Protein AF-A0A947CS71-F1 (afdb_monomer_lite)

Foldseek 3Di:
DDDDDDDDDDDPPPDPDDDDPDDDDDDDDDDDDDDDDPPPPDPDPDDQDQKDWDADPPPRQTQKIKGFDADPVRHTQKIFIDRRRPPDTQKMWGWDADPVRHTAKIWMDGRPPPDTQKIKGFDFDVVLVTHGQKIFMAGGPPVPLPFPGQKMWGFDADPVGDTFKIWIFGDPPVVPCPPPPDTQTQKMWGFDADPVRHTQKIFIDRRVPVAGQKIWGFDADPVGHTAKIFIAHNPDDPDDDPPPDQGQKMKGWDADPVRHTAKIFIDRRSPVDTPDMDGDDPDDD

Radius of gyration: 28.0 Å; chains: 1; bounding box: 63×76×74 Å

Sequence (285 aa):
MRATWWGLAIAALVACGGSSDGEGNVDGGTIIDGGVVDEDAAPEPSALLCLLERRSITDSSLLQRNVYEYNERGQIVALDVDSDGDGSFNYRDYRSYNGSGQLTLEERDSGFDGTINRIIWYVRDPSQGGRVLYYLVEGNVADGDGAAWDHQWNYEYNVDGQLIARERDNTPDPNLDDGEGAPDIVERRVRIYDTAGRLVQLDYDRAFDTSVNYREIRSYDDDGRLIQQDIENEAGTTAVNVGDLDPTEIRTWDYDDQGRHVQRLFDRDADGIFDEREERIYDCE

pLDDT: mean 78.54, std 22.09, range [25.91, 98.12]

Secondary structure (DSSP, 8-state):
--------------------------------------TT----------EEEEE-TTT--EEEEEEEEE-TTS-EEEEEEESS-SSS-SEEEEEEE-TTS-EEEEEEEESSSS---EEEEEEEEGGGTSEEEEEEEEE-TTS----S-SEEEEEEE-TT--EEEEEEEE---TTT--SS---EEEEEEEEEE-TTS-EEEEEEESS-SS--SEEEEEEE-TTS-EEEEEEEE--S-S---TTS---SEEEEEEE-TT--EEEEEEESS-SSS--EEEE------

Structure (mmCIF, N/CA/C/O backbone):
data_AF-A0A947CS71-F1
#
_entry.id   AF-A0A947CS71-F1
#
loop_
_atom_site.group_PDB
_atom_site.id
_atom_site.type_symbol
_atom_site.label_atom_id
_atom_site.label_alt_id
_atom_site.label_comp_id
_atom_site.label_asym_id
_atom_site.label_entity_id
_atom_site.label_seq_id
_atom_site.pdbx_PDB_ins_code
_atom_site.Cartn_x
_atom_site.Cartn_y
_atom_site.Cartn_z
_atom_site.occupancy
_atom_site.B_iso_or_equiv
_atom_site.auth_seq_id
_atom_site.auth_comp_id
_atom_site.auth_asym_id
_atom_site.auth_atom_id
_atom_site.pdbx_PDB_model_num
ATOM 1 N N . MET A 1 1 ? -33.252 30.138 14.703 1.00 37.34 1 MET A N 1
ATOM 2 C CA . MET A 1 1 ? -33.759 28.981 15.471 1.00 37.34 1 MET A CA 1
ATOM 3 C C . MET A 1 1 ? -32.539 28.176 15.883 1.00 37.34 1 MET A C 1
ATOM 5 O O . MET A 1 1 ? -31.777 27.811 15.004 1.00 37.34 1 MET A O 1
ATOM 9 N N . ARG A 1 2 ? -32.258 28.050 17.185 1.00 28.72 2 ARG A N 1
ATOM 10 C CA . ARG A 1 2 ? -31.061 27.361 17.698 1.00 28.72 2 ARG A CA 1
ATOM 11 C C . ARG A 1 2 ? -31.448 25.922 18.034 1.00 28.72 2 ARG A C 1
ATOM 13 O O . ARG A 1 2 ? -32.318 25.734 18.878 1.00 28.72 2 ARG A O 1
ATOM 20 N N . ALA A 1 3 ? -30.844 24.949 17.359 1.00 27.53 3 ALA A N 1
ATOM 21 C CA . ALA A 1 3 ? -30.985 23.536 17.686 1.00 27.53 3 ALA A CA 1
ATOM 22 C C . ALA A 1 3 ? -29.863 23.148 18.657 1.00 27.53 3 ALA A C 1
ATOM 24 O O . ALA A 1 3 ? -28.691 23.136 18.296 1.00 27.53 3 ALA A O 1
ATOM 25 N N . THR A 1 4 ? -30.228 22.902 19.911 1.00 31.30 4 THR A N 1
ATOM 26 C CA . THR A 1 4 ? -29.383 22.249 20.915 1.00 31.30 4 THR A CA 1
ATOM 27 C C . THR A 1 4 ? -29.313 20.758 20.614 1.00 31.30 4 THR A C 1
ATOM 29 O O . THR A 1 4 ? -30.335 20.075 20.685 1.00 31.30 4 THR A O 1
ATOM 32 N N . TRP A 1 5 ? -28.116 20.270 20.300 1.00 30.30 5 TRP A N 1
ATOM 33 C CA . TRP A 1 5 ? -27.802 18.848 20.225 1.00 30.30 5 TRP A CA 1
ATOM 34 C C . TRP A 1 5 ? -27.418 18.346 21.619 1.00 30.30 5 TRP A C 1
ATOM 36 O O . TRP A 1 5 ? -26.536 18.906 22.267 1.00 30.30 5 TRP A O 1
ATOM 46 N N . TRP A 1 6 ? -28.114 17.315 22.093 1.00 29.58 6 TRP A N 1
ATOM 47 C CA . TRP A 1 6 ? -27.734 16.562 23.283 1.00 29.58 6 TRP A CA 1
ATOM 48 C C . TRP A 1 6 ? -26.841 15.407 22.834 1.00 29.58 6 TRP A C 1
ATOM 50 O O . TRP A 1 6 ? -27.308 14.516 22.127 1.00 29.58 6 TRP A O 1
ATOM 60 N N . GLY A 1 7 ? -25.565 15.437 23.221 1.00 28.12 7 GLY A N 1
ATOM 61 C CA . GLY A 1 7 ? -24.663 14.299 23.074 1.00 28.12 7 GLY A CA 1
ATOM 62 C C . GLY A 1 7 ? -25.084 13.187 24.031 1.00 28.12 7 GLY A C 1
ATOM 63 O O . GLY A 1 7 ? -25.060 13.362 25.249 1.00 28.12 7 GLY A O 1
ATOM 64 N N . LEU A 1 8 ? -25.519 12.061 23.470 1.00 27.92 8 LEU A N 1
ATOM 65 C CA . LEU A 1 8 ? -25.793 10.831 24.197 1.00 27.92 8 LEU A CA 1
ATOM 66 C C . LEU A 1 8 ? -24.455 10.103 24.387 1.00 27.92 8 LEU A C 1
ATOM 68 O O . LEU A 1 8 ? -23.920 9.538 23.439 1.00 27.92 8 LEU A O 1
ATOM 72 N N . ALA A 1 9 ? -23.899 10.133 25.597 1.00 25.91 9 ALA A N 1
ATOM 73 C CA . ALA A 1 9 ? -22.755 9.296 25.941 1.00 25.91 9 ALA A CA 1
ATOM 74 C C . ALA A 1 9 ? -23.226 7.836 26.042 1.00 25.91 9 ALA A C 1
ATOM 76 O O . ALA A 1 9 ? -23.939 7.471 26.979 1.00 25.91 9 ALA A O 1
ATOM 77 N N . ILE A 1 10 ? -22.859 7.006 25.065 1.00 28.56 10 ILE A N 1
ATOM 78 C CA . ILE A 1 10 ? -23.036 5.554 25.137 1.00 28.56 10 ILE A CA 1
ATOM 79 C C . ILE A 1 10 ? -21.800 4.991 25.838 1.00 28.56 10 ILE A C 1
ATOM 81 O O . ILE A 1 10 ? -20.746 4.829 25.235 1.00 28.56 10 ILE A O 1
ATOM 85 N N . ALA A 1 11 ? -21.929 4.701 27.131 1.00 27.56 11 ALA A N 1
ATOM 86 C CA . ALA A 1 11 ? -20.972 3.860 27.835 1.00 27.56 11 ALA A CA 1
ATOM 87 C C . ALA A 1 11 ? -21.265 2.395 27.477 1.00 27.56 11 ALA A C 1
ATOM 89 O O . ALA A 1 11 ? -22.168 1.781 28.048 1.00 27.56 11 ALA A O 1
ATOM 90 N N . ALA A 1 12 ? -20.528 1.838 26.518 1.00 29.53 12 ALA A N 1
ATOM 91 C CA . ALA A 1 12 ? -20.518 0.403 26.264 1.00 29.53 12 ALA A CA 1
ATOM 92 C C . ALA A 1 12 ? -19.433 -0.243 27.135 1.00 29.53 12 ALA A C 1
ATOM 94 O O . ALA A 1 12 ? -18.280 -0.368 26.741 1.00 29.53 12 ALA A O 1
ATOM 95 N N . LEU A 1 13 ? -19.804 -0.643 28.353 1.00 29.78 13 LEU A N 1
ATOM 96 C CA . LEU A 1 13 ? -19.001 -1.573 29.140 1.00 29.78 13 LEU A CA 1
ATOM 97 C C . LEU A 1 13 ? -19.334 -2.989 28.645 1.00 29.78 13 LEU A C 1
ATOM 99 O O . LEU A 1 13 ? -20.227 -3.644 29.183 1.00 29.78 13 LEU A O 1
ATOM 103 N N . VAL A 1 14 ? -18.672 -3.453 27.583 1.00 35.88 14 VAL A N 1
ATOM 104 C CA . VAL A 1 14 ? -18.759 -4.866 27.193 1.00 35.88 14 VAL A CA 1
ATOM 105 C C . VAL A 1 14 ? -17.856 -5.647 28.137 1.00 35.88 14 VAL A C 1
ATOM 107 O O . VAL A 1 14 ? -16.647 -5.761 27.951 1.00 35.88 14 VAL A O 1
ATOM 110 N N . ALA A 1 15 ? -18.461 -6.156 29.207 1.00 32.97 15 ALA A N 1
ATOM 111 C CA . ALA A 1 15 ? -17.871 -7.223 29.987 1.00 32.97 15 ALA A CA 1
ATOM 112 C C . ALA A 1 15 ? -17.629 -8.419 29.055 1.00 32.97 15 ALA A C 1
ATOM 114 O O . ALA A 1 15 ? -18.546 -8.872 28.370 1.00 32.97 15 ALA A O 1
ATOM 115 N N . CYS A 1 16 ? -16.399 -8.930 29.042 1.00 39.97 16 CYS A N 1
ATOM 116 C CA . CYS A 1 16 ? -16.090 -10.238 28.484 1.00 39.97 16 CYS A CA 1
ATOM 117 C C . CYS A 1 16 ? -16.902 -11.273 29.280 1.00 39.97 16 CYS A C 1
ATOM 119 O O . CYS A 1 16 ? -16.547 -11.629 30.405 1.00 39.97 16 CYS A O 1
ATOM 121 N N . GLY A 1 17 ? -18.066 -11.648 28.748 1.00 32.22 17 GLY A N 1
ATOM 122 C CA . GLY A 1 17 ? -18.993 -12.587 29.360 1.00 32.22 17 GLY A CA 1
ATOM 123 C C . GLY A 1 17 ? -18.444 -14.004 29.284 1.00 32.22 17 GLY A C 1
ATOM 124 O O . GLY A 1 17 ? -18.844 -14.775 28.420 1.00 32.22 17 GLY A O 1
ATOM 125 N N . GLY A 1 18 ? -17.539 -14.350 30.196 1.00 38.62 18 GLY A N 1
ATOM 126 C CA . GLY A 1 18 ? -17.365 -15.738 30.598 1.00 38.62 18 GLY A CA 1
ATOM 127 C C . GLY A 1 18 ? -18.602 -16.158 31.389 1.00 38.62 18 GLY A C 1
ATOM 128 O O . GLY A 1 18 ? -18.861 -15.594 32.45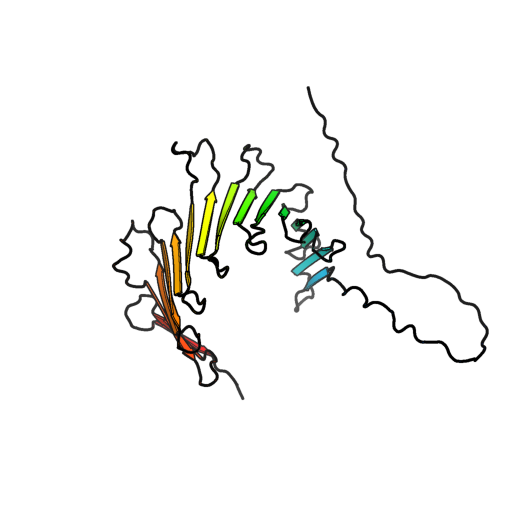3 1.00 38.62 18 GLY A O 1
ATOM 129 N N . SER A 1 19 ? -19.377 -17.107 30.859 1.00 37.62 19 SER A N 1
ATOM 130 C CA . SER A 1 19 ? -20.435 -17.785 31.612 1.00 37.62 19 SER A CA 1
ATOM 131 C C . SER A 1 19 ? -19.806 -18.431 32.844 1.00 37.62 19 SER A C 1
ATOM 133 O O . SER A 1 19 ? -18.968 -19.323 32.722 1.00 37.62 19 SER A O 1
ATOM 135 N N . SER A 1 20 ? -20.143 -17.923 34.029 1.00 44.50 20 SER A N 1
ATOM 136 C CA . SER A 1 20 ? -19.811 -18.542 35.306 1.00 44.50 20 SER A CA 1
ATOM 137 C C . SER A 1 20 ? -21.074 -19.154 35.896 1.00 44.50 20 SER A C 1
ATOM 139 O O . SER A 1 20 ? -21.887 -18.505 36.553 1.00 44.50 20 SER A O 1
ATOM 141 N N . ASP A 1 21 ? -21.232 -20.442 35.644 1.00 46.50 21 ASP A N 1
ATOM 142 C CA . ASP A 1 21 ? -22.288 -21.267 36.197 1.00 46.50 21 ASP A CA 1
ATOM 143 C C . ASP A 1 21 ? -21.908 -21.580 37.649 1.00 46.50 21 ASP A C 1
ATOM 145 O O . ASP A 1 21 ? -21.119 -22.478 37.953 1.00 46.50 21 ASP A O 1
ATOM 149 N N . GLY A 1 22 ? -22.405 -20.747 38.557 1.00 45.34 22 GLY A N 1
ATOM 150 C CA . GLY A 1 22 ? -22.241 -20.922 39.988 1.00 45.34 22 GLY A CA 1
ATOM 151 C C . GLY A 1 22 ? -23.167 -21.991 40.575 1.00 45.34 22 GLY A C 1
ATOM 152 O O . GLY A 1 22 ? -24.354 -22.043 40.273 1.00 45.34 22 GLY A O 1
ATOM 153 N N . GLU A 1 23 ? -22.582 -22.701 41.543 1.00 45.88 23 GLU A N 1
ATOM 154 C CA . GLU A 1 23 ? -23.185 -23.331 42.727 1.00 45.88 23 GLU A CA 1
ATOM 155 C C . GLU A 1 23 ? -23.673 -24.787 42.649 1.00 45.88 23 GLU A C 1
ATOM 157 O O . GLU A 1 23 ? -24.547 -25.154 41.873 1.00 45.88 23 GLU A O 1
ATOM 162 N N . GLY A 1 24 ? -23.183 -25.599 43.600 1.00 37.19 24 GLY A N 1
ATOM 163 C CA . GLY A 1 24 ? -23.910 -26.795 44.031 1.00 37.19 24 GLY A CA 1
ATOM 164 C C . GLY A 1 24 ? -23.085 -27.934 44.623 1.00 37.19 24 GLY A C 1
ATOM 165 O O . GLY A 1 24 ? -23.116 -29.040 44.102 1.00 37.19 24 GLY A O 1
ATOM 166 N N . ASN A 1 25 ? -22.385 -27.705 45.735 1.00 48.69 25 ASN A N 1
ATOM 167 C CA . ASN A 1 25 ? -21.878 -28.783 46.588 1.00 48.69 25 ASN A CA 1
ATOM 168 C C . ASN A 1 25 ? -23.050 -29.521 47.270 1.00 48.69 25 ASN A C 1
ATOM 170 O O . ASN A 1 25 ? -23.691 -28.929 48.138 1.00 48.69 25 ASN A O 1
ATOM 174 N N . VAL A 1 26 ? -23.291 -30.798 46.937 1.00 44.75 26 VAL A N 1
ATOM 175 C CA . VAL A 1 26 ? -23.976 -31.761 47.821 1.00 44.75 26 VAL A CA 1
ATOM 176 C C . VAL A 1 26 ? -23.372 -33.162 47.640 1.00 44.75 26 VAL A C 1
ATOM 178 O O . VAL A 1 26 ? -23.297 -33.688 46.533 1.00 44.75 26 VAL A O 1
ATOM 181 N N . ASP A 1 27 ? -22.947 -33.734 48.764 1.00 47.84 27 ASP A N 1
ATOM 182 C CA . ASP A 1 27 ? -22.466 -35.101 48.989 1.00 47.84 27 ASP A CA 1
ATOM 183 C C . ASP A 1 27 ? -23.365 -36.215 48.414 1.00 47.84 27 ASP A C 1
ATOM 185 O O . ASP A 1 27 ? -24.593 -36.125 48.459 1.00 47.84 27 ASP A O 1
ATOM 189 N N . GLY A 1 28 ? -22.740 -37.348 48.066 1.00 37.72 28 GLY A N 1
ATOM 190 C CA . GLY A 1 28 ? -23.388 -38.668 48.096 1.00 37.72 28 GLY A CA 1
ATOM 191 C C . GLY A 1 28 ? -23.283 -39.469 46.799 1.00 37.72 28 GLY A C 1
ATOM 192 O O . GLY A 1 28 ? -24.017 -39.237 45.845 1.00 37.72 28 GLY A O 1
ATOM 193 N N . GLY A 1 29 ? -22.385 -40.457 46.773 1.00 41.97 29 GLY A N 1
ATOM 194 C CA . GLY A 1 29 ? -22.141 -41.293 45.600 1.00 41.97 29 GLY A CA 1
ATOM 195 C C . GLY A 1 29 ? -23.322 -42.159 45.154 1.00 41.97 29 GLY A C 1
ATOM 196 O O . GLY A 1 29 ? -24.135 -42.594 45.963 1.00 41.97 29 GLY A O 1
ATOM 197 N N . THR A 1 30 ? -23.347 -42.482 43.860 1.00 38.25 30 THR A N 1
ATOM 198 C CA . THR A 1 30 ? -23.886 -43.725 43.282 1.00 38.25 30 THR A CA 1
ATOM 199 C C . THR A 1 30 ? -23.305 -43.888 41.871 1.00 38.25 30 THR A C 1
ATOM 201 O O . THR A 1 30 ? -23.334 -42.964 41.067 1.00 38.25 30 THR A O 1
ATOM 204 N N . ILE A 1 31 ? -22.745 -45.068 41.600 1.00 46.72 31 ILE A N 1
ATOM 205 C CA . ILE A 1 31 ? -22.272 -45.550 40.294 1.00 46.72 31 ILE A CA 1
ATOM 206 C C . ILE A 1 31 ? -23.467 -46.152 39.553 1.00 46.72 31 ILE A C 1
ATOM 208 O O . ILE A 1 31 ? -23.945 -47.142 40.091 1.00 46.72 31 ILE A O 1
ATOM 212 N N . ILE A 1 32 ? -23.876 -45.634 38.378 1.00 39.66 32 ILE A N 1
ATOM 213 C CA . ILE A 1 32 ? -24.567 -46.310 37.235 1.00 39.66 32 ILE A CA 1
ATOM 214 C C . ILE A 1 32 ? -24.443 -45.353 36.008 1.00 39.66 32 ILE A C 1
ATOM 216 O O . ILE A 1 32 ? -24.901 -44.222 36.096 1.00 39.66 32 ILE A O 1
ATOM 220 N N . ASP A 1 33 ? -23.575 -45.613 35.019 1.00 39.75 33 ASP A N 1
ATOM 221 C CA . ASP A 1 33 ? -23.833 -46.254 33.700 1.00 39.75 33 ASP A CA 1
ATOM 222 C C . ASP A 1 33 ? -24.360 -45.314 32.579 1.00 39.75 33 ASP A C 1
ATOM 224 O O . ASP A 1 33 ? -25.385 -44.655 32.727 1.00 39.75 33 ASP A O 1
ATOM 228 N N . GLY A 1 34 ? -23.666 -45.316 31.431 1.00 44.97 34 GLY A N 1
ATOM 229 C CA . GLY A 1 34 ? -24.293 -45.222 30.101 1.00 44.97 34 GLY A CA 1
ATOM 230 C C . GLY A 1 34 ? -24.713 -43.871 29.495 1.00 44.97 34 GLY A C 1
ATOM 231 O O . GLY A 1 34 ? -25.571 -43.879 28.615 1.00 44.97 34 GLY A O 1
ATOM 232 N N . GLY A 1 35 ? -24.155 -42.728 29.904 1.00 33.72 35 GLY A N 1
ATOM 233 C CA . GLY A 1 35 ? -24.526 -41.412 29.354 1.00 33.72 35 GLY A CA 1
ATOM 234 C C . GLY A 1 35 ? -23.883 -41.090 27.999 1.00 33.72 35 GLY A C 1
ATOM 235 O O . GLY A 1 35 ? -22.671 -40.917 27.915 1.00 33.72 35 GLY A O 1
ATOM 236 N N . VAL A 1 36 ? -24.719 -41.008 26.964 1.00 42.44 36 VAL A N 1
ATOM 237 C CA . VAL A 1 36 ? -24.443 -40.539 25.596 1.00 42.44 36 VAL A CA 1
ATOM 238 C C . VAL A 1 36 ? -23.595 -39.261 25.612 1.00 42.44 36 VAL A C 1
ATOM 240 O O . VAL A 1 36 ? -23.994 -38.262 26.202 1.00 42.44 36 VAL A O 1
ATOM 243 N N . VAL A 1 37 ? -22.425 -39.301 24.973 1.00 40.81 37 VAL A N 1
ATOM 244 C CA . VAL A 1 37 ? -21.667 -38.095 24.619 1.00 40.81 37 VAL A CA 1
ATOM 245 C C . VAL A 1 37 ? -22.483 -37.326 23.584 1.00 40.81 37 VAL A C 1
ATOM 247 O O . VAL A 1 37 ? -22.720 -37.837 22.491 1.00 40.81 37 VAL A O 1
ATOM 250 N N . ASP A 1 38 ? -22.941 -36.127 23.945 1.00 41.88 38 ASP A N 1
ATOM 251 C CA . ASP A 1 38 ? -23.410 -35.126 22.986 1.00 41.88 38 ASP A CA 1
ATOM 252 C C . ASP A 1 38 ? -22.226 -34.770 22.071 1.00 41.88 38 ASP A C 1
ATOM 254 O O . ASP A 1 38 ? -21.371 -33.954 22.413 1.00 41.88 38 ASP A O 1
ATOM 258 N N . GLU A 1 39 ? -22.144 -35.429 20.913 1.00 45.38 39 GLU A N 1
ATOM 259 C CA . GLU A 1 39 ? -21.187 -35.122 19.837 1.00 45.38 39 GLU A CA 1
ATOM 260 C C . GLU A 1 39 ? -21.590 -33.866 19.029 1.00 45.38 39 GLU A C 1
ATOM 262 O O . GLU A 1 39 ? -20.900 -33.499 18.082 1.00 45.38 39 GLU A O 1
ATOM 267 N N . ASP A 1 40 ? -22.658 -33.168 19.433 1.00 41.94 40 ASP A N 1
ATOM 268 C CA . ASP A 1 40 ? -23.214 -31.984 18.761 1.00 41.94 40 ASP A CA 1
ATOM 269 C C . ASP A 1 40 ? -22.862 -30.650 19.454 1.00 41.94 40 ASP A C 1
ATOM 271 O O . ASP A 1 40 ? -23.514 -29.627 19.220 1.00 41.94 40 ASP A O 1
ATOM 275 N N . ALA A 1 41 ? -21.815 -30.612 20.289 1.00 45.88 41 ALA A N 1
ATOM 276 C CA . ALA A 1 41 ? -21.248 -29.337 20.725 1.00 45.88 41 ALA A CA 1
ATOM 277 C C . ALA A 1 41 ? -20.710 -28.600 19.489 1.00 45.88 41 ALA A C 1
ATOM 279 O O . ALA A 1 41 ? -19.658 -28.942 18.941 1.00 45.88 41 ALA A O 1
ATOM 280 N N . ALA A 1 42 ? -21.486 -27.619 19.017 1.00 43.88 42 ALA A N 1
ATOM 281 C CA . ALA A 1 42 ? -21.105 -26.731 17.932 1.00 43.88 42 ALA A CA 1
ATOM 282 C C . ALA A 1 42 ? -19.678 -26.217 18.183 1.00 43.88 42 ALA A C 1
ATOM 284 O O . ALA A 1 42 ? -19.347 -25.923 19.333 1.00 43.88 42 ALA A O 1
ATOM 285 N N . PRO A 1 43 ? -18.827 -26.126 17.145 1.00 48.06 43 PRO A N 1
ATOM 286 C CA . PRO A 1 43 ? -17.465 -25.647 17.314 1.00 48.06 43 PRO A CA 1
ATOM 287 C C . PRO A 1 43 ? -17.505 -24.308 18.048 1.00 48.06 43 PRO A C 1
ATOM 289 O O . PRO A 1 43 ? -18.134 -23.361 17.570 1.00 48.06 43 PRO A O 1
ATOM 292 N N . GLU A 1 44 ? -16.873 -24.274 19.224 1.00 53.19 44 GLU A N 1
ATOM 293 C CA . GLU A 1 44 ? -16.704 -23.069 20.030 1.00 53.19 44 GLU A CA 1
ATOM 294 C C . GLU A 1 44 ? -16.277 -21.921 19.106 1.00 53.19 44 GLU A C 1
ATOM 296 O O . GLU A 1 44 ? -15.361 -22.115 18.290 1.00 53.19 44 GLU A O 1
ATOM 301 N N . PRO A 1 45 ? -16.945 -20.753 19.165 1.00 52.59 45 PRO A N 1
ATOM 302 C CA . PRO A 1 45 ? -16.602 -19.625 18.318 1.00 52.59 45 PRO A CA 1
ATOM 303 C C . PRO A 1 45 ? -15.112 -19.349 18.489 1.00 52.59 45 PRO A C 1
ATOM 305 O O . PRO A 1 45 ? -14.630 -19.122 19.597 1.00 52.59 45 PRO A O 1
ATOM 308 N N . SER A 1 46 ? -14.380 -19.443 17.379 1.00 60.50 46 SER A N 1
ATOM 309 C CA . SER A 1 46 ? -12.941 -19.214 17.297 1.00 60.50 46 SER A CA 1
ATOM 310 C C . SER A 1 46 ? -12.545 -18.034 18.183 1.00 60.50 46 SER A C 1
ATOM 312 O O . SER A 1 46 ? -13.008 -16.920 17.939 1.00 60.50 46 SER A O 1
ATOM 314 N N . ALA A 1 47 ? -11.735 -18.283 19.215 1.00 74.12 47 ALA A N 1
ATOM 315 C CA . ALA A 1 47 ? -11.343 -17.267 20.185 1.00 74.12 47 ALA A CA 1
ATOM 316 C C . ALA A 1 47 ? -10.708 -16.066 19.464 1.00 74.12 47 ALA A C 1
ATOM 318 O O . ALA A 1 47 ? -9.612 -16.169 18.909 1.00 74.12 47 ALA A O 1
ATOM 319 N N . LEU A 1 48 ? -11.420 -14.937 19.430 1.00 84.31 48 LEU A N 1
ATOM 320 C CA . LEU A 1 48 ? -10.928 -13.700 18.831 1.00 84.31 48 LEU A CA 1
ATOM 321 C C . LEU A 1 48 ? -9.903 -13.044 19.768 1.00 84.31 48 LEU A C 1
ATOM 323 O O . LEU A 1 48 ? -10.032 -13.091 20.992 1.00 84.31 48 LEU A O 1
ATOM 327 N N . LEU A 1 49 ? -8.863 -12.440 19.191 1.00 86.31 49 LEU A N 1
ATOM 328 C CA . LEU A 1 49 ? -7.783 -11.792 19.935 1.00 86.31 49 LEU A CA 1
ATOM 329 C C . LEU A 1 49 ? -8.254 -10.447 20.503 1.00 86.31 49 LEU A C 1
ATOM 331 O O . LEU A 1 49 ? -8.222 -9.443 19.807 1.00 86.31 49 LEU A O 1
ATOM 335 N N . CYS A 1 50 ? -8.639 -10.393 21.775 1.00 90.81 50 CYS A N 1
ATOM 336 C CA . CYS A 1 50 ? -9.106 -9.138 22.381 1.00 90.81 50 CYS A CA 1
ATOM 337 C C . CYS A 1 50 ? -7.975 -8.197 22.839 1.00 90.81 50 CYS A C 1
ATOM 339 O O . CYS A 1 50 ? -8.208 -7.004 23.007 1.00 90.81 50 CYS A O 1
ATOM 341 N N . LEU A 1 51 ? -6.758 -8.708 23.056 1.00 93.19 51 LEU A N 1
ATOM 342 C CA . LEU A 1 51 ? -5.628 -7.948 23.601 1.00 93.19 51 LEU A CA 1
ATOM 343 C C . LEU A 1 51 ? -4.310 -8.414 22.979 1.00 93.19 51 LEU A C 1
ATOM 345 O O . LEU A 1 51 ? -4.009 -9.607 22.983 1.00 93.19 51 LEU A O 1
ATOM 349 N N . LEU A 1 52 ? -3.495 -7.467 22.520 1.00 93.06 52 LEU A N 1
ATOM 350 C CA . LEU A 1 52 ? -2.111 -7.699 22.113 1.00 93.06 52 LEU A CA 1
ATOM 351 C C . LEU A 1 52 ? -1.196 -6.739 22.868 1.00 93.06 52 LEU A C 1
ATOM 353 O O . LEU A 1 52 ? -1.326 -5.530 22.727 1.00 93.06 52 LEU A O 1
ATOM 357 N N . GLU A 1 53 ? -0.238 -7.271 23.621 1.00 95.94 53 GLU A N 1
ATOM 358 C CA . GLU A 1 53 ? 0.805 -6.476 24.270 1.00 95.94 53 GLU A CA 1
ATOM 359 C C . GLU A 1 53 ? 2.178 -6.823 23.694 1.00 95.94 53 GLU A C 1
ATOM 361 O O . GLU A 1 53 ? 2.509 -7.995 23.498 1.00 95.94 53 GLU A O 1
ATOM 366 N N . ARG A 1 54 ? 3.007 -5.805 23.468 1.00 94.31 54 ARG A N 1
ATOM 367 C CA . ARG A 1 54 ? 4.434 -5.955 23.175 1.00 94.31 54 ARG A CA 1
ATOM 368 C C . ARG A 1 54 ? 5.216 -5.437 24.365 1.00 94.31 54 ARG A C 1
ATOM 370 O O . ARG A 1 54 ? 4.965 -4.332 24.837 1.00 94.31 54 ARG A O 1
ATOM 377 N N . ARG A 1 55 ? 6.166 -6.234 24.846 1.00 95.69 55 ARG A N 1
ATOM 378 C CA . ARG A 1 55 ? 7.001 -5.899 26.001 1.00 95.69 55 ARG A CA 1
ATOM 379 C C . ARG A 1 55 ? 8.474 -5.996 25.649 1.00 95.69 55 ARG A C 1
ATOM 381 O O . ARG A 1 55 ? 8.870 -6.817 24.822 1.00 95.69 55 ARG A O 1
ATOM 388 N N . SER A 1 56 ? 9.273 -5.155 26.286 1.00 93.56 56 SER A N 1
ATOM 389 C CA . SER A 1 56 ? 10.726 -5.194 26.202 1.00 93.56 56 SER A CA 1
ATOM 390 C C . SER A 1 56 ? 11.263 -6.490 26.809 1.00 93.56 56 SER A C 1
ATOM 392 O O . SER A 1 56 ? 10.860 -6.893 27.898 1.00 93.56 56 SER A O 1
ATOM 394 N N . ILE A 1 57 ? 12.206 -7.146 26.130 1.00 93.06 57 ILE A N 1
ATOM 395 C CA . ILE A 1 57 ? 12.835 -8.368 26.653 1.00 93.06 57 ILE A CA 1
ATOM 396 C C . ILE A 1 57 ? 13.806 -8.078 27.805 1.00 93.06 57 ILE A C 1
ATOM 398 O O . ILE A 1 57 ? 14.062 -8.952 28.629 1.00 93.06 57 ILE A O 1
ATOM 402 N N . THR A 1 58 ? 14.360 -6.864 27.868 1.00 94.56 58 THR A N 1
ATOM 403 C CA . THR A 1 58 ? 15.410 -6.527 28.837 1.00 94.56 58 THR A CA 1
ATOM 404 C C . THR A 1 58 ? 14.849 -6.183 30.206 1.00 94.56 58 THR A C 1
ATOM 406 O O . THR A 1 58 ? 15.464 -6.518 31.214 1.00 94.56 58 THR A O 1
ATOM 409 N N . ASP A 1 59 ? 13.694 -5.522 30.254 1.00 94.88 59 ASP A N 1
ATOM 410 C CA . ASP A 1 59 ? 13.107 -5.008 31.497 1.00 94.88 59 ASP A CA 1
ATOM 411 C C . ASP A 1 59 ? 11.600 -5.281 31.635 1.00 94.88 59 ASP A C 1
ATOM 413 O O . ASP A 1 59 ? 11.001 -4.890 32.633 1.00 94.88 59 ASP A O 1
ATOM 417 N N . SER A 1 60 ? 10.983 -5.988 30.678 1.00 93.12 60 SER A N 1
ATOM 418 C CA . SER A 1 60 ? 9.543 -6.310 30.664 1.00 93.12 60 SER A CA 1
ATOM 419 C C . SER A 1 60 ? 8.599 -5.099 30.636 1.00 93.12 60 SER A C 1
ATOM 421 O O . SER A 1 60 ? 7.382 -5.272 30.798 1.00 93.12 60 SER A O 1
ATOM 423 N N . SER A 1 61 ? 9.127 -3.890 30.398 1.00 93.50 61 SER A N 1
ATOM 424 C CA . SER A 1 61 ? 8.318 -2.686 30.191 1.00 93.50 61 SER A CA 1
ATOM 425 C C . SER A 1 61 ? 7.362 -2.878 29.015 1.00 93.50 61 SER A C 1
ATOM 427 O O . SER A 1 61 ? 7.665 -3.597 28.058 1.00 93.50 61 SER A O 1
ATOM 429 N N . LEU A 1 62 ? 6.168 -2.293 29.118 1.00 93.12 62 LEU A N 1
ATOM 430 C CA . LEU A 1 62 ? 5.227 -2.264 28.006 1.00 93.12 62 LEU A CA 1
ATOM 431 C C . LEU A 1 62 ? 5.800 -1.333 26.930 1.00 93.12 62 LEU A C 1
ATOM 433 O O . LEU A 1 62 ? 6.302 -0.265 27.250 1.00 93.12 62 LEU A O 1
ATOM 437 N N . LEU A 1 63 ? 5.768 -1.778 25.677 1.00 93.94 63 LEU A N 1
ATOM 438 C CA . LEU A 1 63 ? 6.156 -0.983 24.508 1.00 93.94 63 LEU A CA 1
ATOM 439 C C . LEU A 1 63 ? 4.937 -0.601 23.677 1.00 93.94 63 LEU A C 1
ATOM 441 O O . LEU A 1 63 ? 4.955 0.401 22.980 1.00 93.94 63 LEU A O 1
ATOM 445 N N . GLN A 1 64 ? 3.924 -1.467 23.683 1.00 94.88 64 GLN A N 1
ATOM 446 C CA . GLN A 1 64 ? 2.686 -1.255 22.957 1.00 94.88 64 GLN A CA 1
ATOM 447 C C . GLN A 1 64 ? 1.580 -2.130 23.549 1.00 94.88 64 GLN A C 1
ATOM 449 O O . GLN A 1 64 ? 1.830 -3.291 23.889 1.00 94.88 64 GLN A O 1
ATOM 454 N N . ARG A 1 65 ? 0.350 -1.625 23.588 1.00 96.75 65 ARG A N 1
ATOM 455 C CA . ARG A 1 65 ? -0.867 -2.390 23.859 1.00 96.75 65 ARG A CA 1
ATOM 456 C C . ARG A 1 65 ? -1.948 -2.033 22.843 1.00 96.75 65 ARG A C 1
ATOM 458 O O . ARG A 1 65 ? -2.254 -0.866 22.645 1.00 96.75 65 ARG A O 1
ATOM 465 N N . ASN A 1 66 ? -2.582 -3.058 22.284 1.00 96.31 66 ASN A N 1
ATOM 466 C CA . ASN A 1 66 ? -3.755 -2.933 21.427 1.00 96.31 66 ASN A CA 1
ATOM 467 C C . ASN A 1 66 ? -4.929 -3.689 22.057 1.00 96.31 66 ASN A C 1
ATOM 469 O O . ASN A 1 66 ? -4.767 -4.858 22.420 1.00 96.31 66 ASN A O 1
ATOM 473 N N . VAL A 1 67 ? -6.101 -3.062 22.136 1.00 96.50 67 VAL A N 1
ATOM 474 C CA . VAL A 1 67 ? -7.355 -3.702 22.568 1.00 96.50 67 VAL A CA 1
ATOM 475 C C . VAL A 1 67 ? -8.337 -3.707 21.407 1.00 96.50 67 VAL A C 1
ATOM 477 O O . VAL A 1 67 ? -8.519 -2.686 20.750 1.00 96.50 67 VAL A O 1
ATOM 480 N N . TYR A 1 68 ? -8.949 -4.860 21.145 1.00 94.12 68 TYR A N 1
ATOM 481 C CA . TYR A 1 68 ? -9.832 -5.070 20.001 1.00 94.12 68 TYR A CA 1
ATOM 482 C C . TYR A 1 68 ? -11.262 -5.337 20.463 1.00 94.12 68 TYR A C 1
ATOM 484 O O . TYR A 1 68 ? -11.506 -6.213 21.295 1.00 94.12 68 TYR A O 1
ATOM 492 N N . GLU A 1 69 ? -12.211 -4.632 19.857 1.00 95.75 69 GLU A N 1
ATOM 493 C CA . GLU A 1 69 ? -13.641 -4.895 19.993 1.00 95.75 69 GLU A CA 1
ATOM 494 C C . GLU A 1 69 ? -14.186 -5.442 18.675 1.00 95.75 69 GLU A C 1
ATOM 496 O O . GLU A 1 69 ? -13.850 -4.941 17.599 1.00 95.75 69 GLU A O 1
ATOM 501 N N . TYR A 1 70 ? -15.052 -6.454 18.748 1.00 94.19 70 TYR A N 1
ATOM 502 C CA . TYR A 1 70 ? -15.577 -7.158 17.580 1.00 94.19 70 TYR A CA 1
ATOM 503 C C . TYR A 1 70 ? -17.105 -7.115 17.525 1.00 94.19 70 TYR A C 1
ATOM 505 O O . TYR A 1 70 ? -17.774 -7.143 18.556 1.00 94.19 70 TYR A O 1
ATOM 513 N N . ASN A 1 71 ? -17.665 -7.096 16.315 1.00 93.25 71 ASN A N 1
ATOM 514 C CA . ASN A 1 71 ? -19.090 -7.356 16.105 1.00 93.25 71 ASN A CA 1
ATOM 515 C C . ASN A 1 71 ? -19.412 -8.864 16.136 1.00 93.25 71 ASN A C 1
ATOM 517 O O . ASN A 1 71 ? -18.523 -9.712 16.186 1.00 93.25 71 ASN A O 1
ATOM 521 N N . GLU A 1 72 ? -20.698 -9.207 16.020 1.00 92.12 72 GLU A N 1
ATOM 522 C CA . GLU A 1 72 ? -21.205 -10.593 15.995 1.00 92.12 72 GLU A CA 1
ATOM 523 C C . GLU A 1 72 ? -20.635 -11.455 14.852 1.00 92.12 72 GLU A C 1
ATOM 525 O O . GLU A 1 72 ? -20.695 -12.680 14.903 1.00 92.12 72 GLU A O 1
ATOM 530 N N . ARG A 1 73 ? -20.075 -10.827 13.810 1.00 92.00 73 ARG A N 1
ATOM 531 C CA . ARG A 1 73 ? -19.425 -11.501 12.675 1.00 92.00 73 ARG A CA 1
ATOM 532 C C . ARG A 1 73 ? -17.909 -11.636 12.857 1.00 92.00 73 ARG A C 1
ATOM 534 O O . ARG A 1 73 ? -17.224 -12.036 11.919 1.00 92.00 73 ARG A O 1
ATOM 541 N N . GLY A 1 74 ? -17.378 -11.263 14.022 1.00 92.94 74 GLY A N 1
ATOM 542 C CA . GLY A 1 74 ? -15.949 -11.307 14.328 1.00 92.94 74 GLY A CA 1
ATOM 543 C C . GLY A 1 74 ? -15.117 -10.240 13.615 1.00 92.94 74 GLY A C 1
ATOM 544 O O . GLY A 1 74 ? -13.914 -10.415 13.433 1.00 92.94 74 GLY A O 1
ATOM 545 N N . GLN A 1 75 ? -15.729 -9.133 13.192 1.00 94.19 75 GLN A N 1
ATOM 546 C CA . GLN A 1 75 ? -15.035 -8.018 12.541 1.00 94.19 75 GLN A CA 1
ATOM 547 C C . GLN A 1 75 ? -14.719 -6.928 13.563 1.00 94.19 75 GLN A C 1
ATOM 549 O O . GLN A 1 75 ? -15.572 -6.608 14.387 1.00 94.19 75 GLN A O 1
ATOM 554 N N . ILE A 1 76 ? -13.522 -6.340 13.492 1.00 95.81 76 ILE A N 1
ATOM 555 C CA . ILE A 1 76 ? -13.078 -5.295 14.427 1.00 95.81 76 ILE A CA 1
ATOM 556 C C . ILE A 1 76 ? -13.939 -4.045 14.239 1.00 95.81 76 ILE A C 1
ATOM 558 O O . ILE A 1 76 ? -13.904 -3.462 13.156 1.00 95.81 76 ILE A O 1
ATOM 562 N N . VAL A 1 77 ? -14.667 -3.624 15.269 1.00 97.56 77 VAL A N 1
ATOM 563 C CA . VAL A 1 77 ? -15.467 -2.386 15.289 1.00 97.56 77 VAL A CA 1
ATOM 564 C C . VAL A 1 77 ? -14.803 -1.261 16.068 1.00 97.56 77 VAL A C 1
ATOM 566 O O . VAL A 1 77 ? -15.091 -0.101 15.785 1.00 97.56 77 VAL A O 1
ATOM 569 N N . ALA A 1 78 ? -13.887 -1.586 16.983 1.00 97.50 78 ALA A N 1
ATOM 570 C CA . ALA A 1 78 ? -13.013 -0.607 17.612 1.00 97.50 78 ALA A CA 1
ATOM 571 C C . ALA A 1 78 ? -11.617 -1.177 17.900 1.00 97.50 78 ALA A C 1
ATOM 573 O O . ALA A 1 78 ? -11.462 -2.382 18.128 1.00 97.50 78 ALA A O 1
ATOM 574 N N . LEU A 1 79 ? -10.611 -0.306 17.868 1.00 97.62 79 LEU A N 1
ATOM 575 C CA . LEU A 1 79 ? -9.223 -0.607 18.201 1.00 97.62 79 LEU A CA 1
ATOM 576 C C . LEU A 1 79 ? -8.636 0.542 19.026 1.00 97.62 79 LEU A C 1
ATOM 578 O O . LEU A 1 79 ? -8.441 1.633 18.496 1.00 97.62 79 LEU A O 1
ATOM 582 N N . ASP A 1 80 ? -8.304 0.263 20.282 1.00 98.12 80 ASP A N 1
ATOM 583 C CA . ASP A 1 80 ? -7.593 1.193 21.163 1.00 98.12 80 ASP A CA 1
ATOM 584 C C . ASP A 1 80 ? -6.094 0.870 21.136 1.00 98.12 80 ASP A C 1
ATOM 586 O O . ASP A 1 80 ? -5.720 -0.303 21.260 1.00 98.12 80 ASP A O 1
ATOM 590 N N . VAL A 1 81 ? -5.230 1.880 20.980 1.00 97.94 81 VAL A N 1
ATOM 591 C CA . VAL A 1 81 ? -3.774 1.684 20.857 1.00 97.94 81 VAL A CA 1
ATOM 592 C C . VAL A 1 81 ? -2.987 2.599 21.784 1.00 97.94 81 VAL A C 1
ATOM 594 O O . VAL A 1 81 ? -3.061 3.819 21.692 1.00 97.94 81 VAL A O 1
ATOM 597 N N . ASP A 1 82 ? -2.202 1.974 22.654 1.00 97.94 82 ASP A N 1
ATOM 598 C CA . ASP A 1 82 ? -1.140 2.551 23.473 1.00 97.94 82 ASP A CA 1
ATOM 599 C C . ASP A 1 82 ? 0.160 2.168 22.756 1.00 97.94 82 ASP A C 1
ATOM 601 O O . ASP A 1 82 ? 0.545 1.002 22.720 1.00 97.94 82 ASP A O 1
ATOM 605 N N . SER A 1 83 ? 0.747 3.115 22.040 1.00 96.31 83 SER A N 1
ATOM 606 C CA . SER A 1 83 ? 1.875 2.936 21.123 1.00 96.31 83 SER A CA 1
ATOM 607 C C . SER A 1 83 ? 3.235 3.242 21.745 1.00 96.31 83 SER A C 1
ATOM 609 O O . SER A 1 83 ? 4.252 2.903 21.136 1.00 96.31 83 SER A O 1
ATOM 611 N N . ASP A 1 84 ? 3.252 3.860 22.926 1.00 96.62 84 ASP A N 1
ATOM 612 C CA . ASP A 1 84 ? 4.459 4.176 23.694 1.00 96.62 84 ASP A CA 1
ATOM 613 C C . ASP A 1 84 ? 4.583 3.351 24.989 1.00 96.62 84 ASP A C 1
ATOM 615 O O . ASP A 1 84 ? 5.641 3.353 25.622 1.00 96.62 84 ASP A O 1
ATOM 619 N N . GLY A 1 85 ? 3.552 2.578 25.334 1.00 95.88 85 GLY A N 1
ATOM 620 C CA . GLY A 1 85 ? 3.526 1.675 26.474 1.00 95.88 85 GLY A CA 1
ATOM 621 C C . GLY A 1 85 ? 3.385 2.387 27.816 1.00 95.88 85 GLY A C 1
ATOM 622 O O . GLY A 1 85 ? 3.713 1.789 28.849 1.00 95.88 85 GLY A O 1
ATOM 623 N N . ASP A 1 86 ? 2.932 3.643 27.830 1.00 97.12 86 ASP A N 1
ATOM 624 C CA . ASP A 1 86 ? 2.829 4.446 29.050 1.00 97.12 86 ASP A CA 1
ATOM 625 C C . ASP A 1 86 ? 1.603 4.093 29.918 1.00 97.12 86 ASP A C 1
ATOM 627 O O . ASP A 1 86 ? 1.496 4.525 31.072 1.00 97.12 86 ASP A O 1
ATOM 631 N N . GLY A 1 87 ? 0.719 3.231 29.400 1.00 95.06 87 GLY A N 1
ATOM 632 C CA . GLY A 1 87 ? -0.498 2.775 30.059 1.00 95.06 87 GLY A CA 1
ATOM 633 C C . GLY A 1 87 ? -1.751 3.576 29.697 1.00 95.06 87 GLY A C 1
ATOM 634 O O . GLY A 1 87 ? -2.833 3.203 30.163 1.00 95.06 87 GLY A O 1
ATOM 635 N N . SER A 1 88 ? -1.628 4.614 28.870 1.00 96.81 88 SER A N 1
ATOM 636 C CA . SER A 1 88 ? -2.719 5.410 28.305 1.00 96.81 88 SER A CA 1
ATOM 637 C C . SER A 1 88 ? -2.837 5.144 26.805 1.00 96.81 88 SER A C 1
ATOM 639 O O . SER A 1 88 ? -1.849 4.969 26.103 1.00 96.81 88 SER A O 1
ATOM 641 N N . PHE A 1 89 ? -4.059 5.117 26.276 1.00 97.62 89 PHE A N 1
ATOM 642 C CA . PHE A 1 89 ? -4.240 4.980 24.833 1.00 97.62 89 PHE A CA 1
ATOM 643 C C . PHE A 1 89 ? -3.897 6.296 24.127 1.00 97.62 89 PHE A C 1
ATOM 645 O O . PHE A 1 89 ? -4.353 7.360 24.536 1.00 97.62 89 PHE A O 1
ATOM 652 N N . ASN A 1 90 ? -3.109 6.220 23.052 1.00 97.31 90 ASN A N 1
ATOM 653 C CA . ASN A 1 90 ? -2.790 7.368 22.208 1.00 97.31 90 ASN A CA 1
ATOM 654 C C . ASN A 1 90 ? -3.859 7.608 21.140 1.00 97.31 90 ASN A C 1
ATOM 656 O O . ASN A 1 90 ? -3.999 8.735 20.683 1.00 97.31 90 ASN A O 1
ATOM 660 N N . TYR A 1 91 ? -4.566 6.572 20.680 1.00 96.94 91 TYR A N 1
ATOM 661 C CA . TYR A 1 91 ? -5.672 6.742 19.739 1.00 96.94 91 TYR A CA 1
ATOM 662 C C . TYR A 1 91 ? -6.689 5.606 19.807 1.00 96.94 91 TYR A C 1
ATOM 664 O O . TYR A 1 91 ? -6.393 4.510 20.296 1.00 96.94 91 TYR A O 1
ATOM 672 N N . ARG A 1 92 ? -7.876 5.884 19.265 1.00 98.00 92 ARG A N 1
ATOM 673 C CA . ARG A 1 92 ? -8.934 4.904 19.019 1.00 98.00 92 ARG A CA 1
ATOM 674 C C . ARG A 1 92 ? -9.413 4.975 17.581 1.00 98.00 92 ARG A C 1
ATOM 676 O O . ARG A 1 92 ? -9.765 6.052 17.106 1.00 98.00 92 ARG A O 1
ATOM 683 N N . ASP A 1 93 ? -9.471 3.8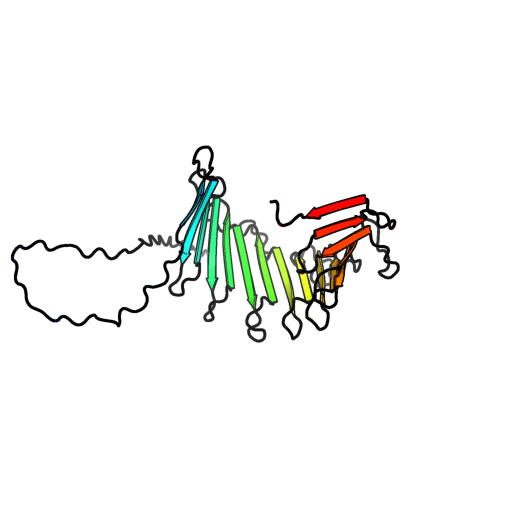21 16.928 1.00 97.81 93 ASP A N 1
ATOM 684 C CA . ASP A 1 93 ? -10.116 3.653 15.628 1.00 97.81 93 ASP A CA 1
ATOM 685 C C . ASP A 1 93 ? -11.500 3.028 15.810 1.00 97.81 93 ASP A C 1
ATOM 687 O O . ASP A 1 93 ? -11.633 2.024 16.508 1.00 97.81 93 ASP A O 1
ATOM 691 N N . TYR A 1 94 ? -12.510 3.562 15.131 1.00 97.62 94 TYR A N 1
ATOM 692 C CA . TYR A 1 94 ? -13.844 2.980 14.991 1.00 97.62 94 TYR A CA 1
ATOM 693 C C . TYR A 1 94 ? -14.062 2.535 13.551 1.00 97.62 94 TYR A C 1
ATOM 695 O O . TYR A 1 94 ? -13.621 3.200 12.616 1.00 97.62 94 TYR A O 1
ATOM 703 N N . ARG A 1 95 ? -14.751 1.408 13.350 1.00 97.88 95 ARG A N 1
ATOM 704 C CA . ARG A 1 95 ? -14.954 0.814 12.022 1.00 97.88 95 ARG A CA 1
ATOM 705 C C . ARG A 1 95 ? -16.393 0.385 11.797 1.00 97.88 95 ARG A C 1
ATOM 707 O O . ARG A 1 95 ? -16.966 -0.344 12.604 1.00 97.88 95 ARG A O 1
ATOM 714 N N . SER A 1 96 ? -16.937 0.757 10.640 1.00 96.94 96 SER A N 1
ATOM 715 C CA . SER A 1 96 ? -18.261 0.309 10.189 1.00 96.94 96 SER A CA 1
ATOM 716 C C . SER A 1 96 ? -18.181 -0.487 8.893 1.00 96.94 96 SER A C 1
ATOM 718 O O . SER A 1 96 ? -17.362 -0.203 8.017 1.00 96.94 96 SER A O 1
ATOM 720 N N . TYR A 1 97 ? -19.071 -1.469 8.755 1.00 95.44 97 TYR A N 1
ATOM 721 C CA . TYR A 1 97 ? -19.107 -2.394 7.626 1.00 95.44 97 TYR A CA 1
ATOM 722 C C . TYR A 1 97 ? -20.494 -2.421 6.984 1.00 95.44 97 TYR A C 1
ATOM 724 O O . TYR A 1 97 ? -21.509 -2.257 7.661 1.00 95.44 97 TYR A O 1
ATOM 732 N N . ASN A 1 98 ? -20.553 -2.690 5.681 1.00 93.62 98 ASN A N 1
ATOM 733 C CA . ASN A 1 98 ? -21.816 -2.935 4.987 1.00 93.62 98 ASN A CA 1
ATOM 734 C C . ASN A 1 98 ? -22.374 -4.347 5.266 1.00 93.62 98 ASN A C 1
ATOM 736 O O . ASN A 1 98 ? -21.739 -5.192 5.901 1.00 93.62 98 ASN A O 1
ATOM 740 N N . GLY A 1 99 ? -23.567 -4.637 4.732 1.00 90.94 99 GLY A N 1
ATOM 741 C CA . GLY A 1 99 ? -24.237 -5.934 4.896 1.00 90.94 99 GLY A CA 1
ATOM 742 C C . GLY A 1 99 ? -23.436 -7.143 4.390 1.00 90.94 99 GLY A C 1
ATOM 743 O O . GLY A 1 99 ? -23.621 -8.240 4.917 1.00 90.94 99 GLY A O 1
ATOM 744 N N . SER A 1 100 ? -22.505 -6.936 3.455 1.00 91.50 100 SER A N 1
ATOM 745 C CA . SER A 1 10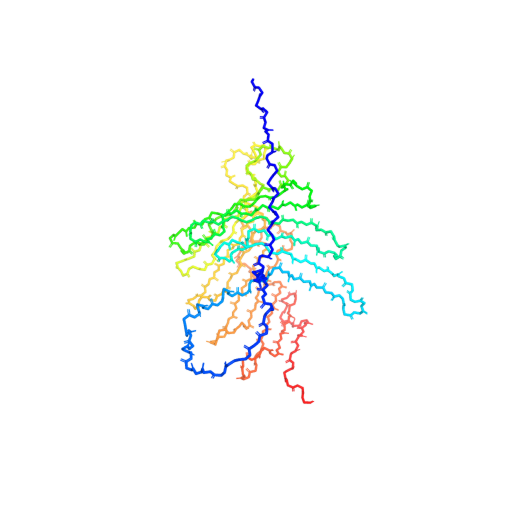0 ? -21.585 -7.955 2.924 1.00 91.50 100 SER A CA 1
ATOM 746 C C . SER A 1 100 ? -20.284 -8.083 3.730 1.00 91.50 100 SER A C 1
ATOM 748 O O . SER A 1 100 ? -19.407 -8.852 3.352 1.00 91.50 100 SER A O 1
ATOM 750 N N . GLY A 1 101 ? -20.137 -7.332 4.827 1.00 92.44 101 GLY A N 1
ATOM 751 C CA . GLY A 1 101 ? -18.961 -7.365 5.695 1.00 92.44 101 GLY A CA 1
ATOM 752 C C . GLY A 1 101 ? -17.768 -6.555 5.182 1.00 92.44 101 GLY A C 1
ATOM 753 O O . GLY A 1 101 ? -16.656 -6.756 5.655 1.00 92.44 101 GLY A O 1
ATOM 754 N N . GLN A 1 102 ? -17.953 -5.636 4.237 1.00 92.75 102 GLN A N 1
ATOM 755 C CA . GLN A 1 102 ? -16.863 -4.795 3.732 1.00 92.75 102 GLN A CA 1
ATOM 756 C C . GLN A 1 102 ? -16.797 -3.483 4.510 1.00 92.75 102 GLN A C 1
ATOM 758 O O . GLN A 1 102 ? -17.836 -2.877 4.756 1.00 92.75 102 GLN A O 1
ATOM 763 N N . LEU A 1 103 ? -15.587 -3.034 4.857 1.00 94.31 103 LEU A N 1
ATOM 764 C CA . LEU A 1 103 ? -15.356 -1.768 5.559 1.00 94.31 103 LEU A CA 1
ATOM 765 C C . LEU A 1 103 ? -15.844 -0.588 4.705 1.00 94.31 103 LEU A C 1
ATOM 767 O O . LEU A 1 103 ? -15.443 -0.478 3.541 1.00 94.31 103 LEU A O 1
ATOM 771 N N . THR A 1 104 ? -16.685 0.268 5.288 1.00 94.94 104 THR A N 1
ATOM 772 C CA . THR A 1 104 ? -17.263 1.469 4.658 1.00 94.94 104 THR A CA 1
ATOM 773 C C . THR A 1 104 ? -16.826 2.769 5.319 1.00 94.94 104 THR A C 1
ATOM 775 O O . THR A 1 104 ? -16.847 3.805 4.662 1.00 94.94 104 THR A O 1
ATOM 778 N N . LEU A 1 105 ? -16.443 2.725 6.596 1.00 95.31 105 LEU A N 1
ATOM 779 C CA . LEU A 1 105 ? -16.069 3.897 7.385 1.00 95.31 105 LEU A CA 1
ATOM 780 C C . LEU A 1 105 ? -14.987 3.515 8.396 1.00 95.31 105 LEU A C 1
ATOM 782 O O . LEU A 1 105 ? -15.122 2.483 9.059 1.00 95.31 105 LEU A O 1
ATOM 786 N N . GLU A 1 106 ? -13.962 4.352 8.518 1.00 96.31 106 GLU A N 1
ATOM 787 C CA . GLU A 1 106 ? -13.014 4.357 9.633 1.00 96.31 106 GLU A CA 1
ATOM 788 C C . GLU A 1 106 ? -12.962 5.766 10.239 1.00 96.31 106 GLU A C 1
ATOM 790 O O . GLU A 1 106 ? -12.774 6.738 9.513 1.00 96.31 106 GLU A O 1
ATOM 795 N N . GLU A 1 107 ? -13.132 5.882 11.552 1.00 95.62 107 GLU A N 1
ATOM 796 C CA . GLU A 1 107 ? -13.027 7.146 12.293 1.00 95.62 107 GLU A CA 1
ATOM 797 C C . GLU A 1 107 ? -11.907 7.016 13.321 1.00 95.62 107 GLU A C 1
ATOM 799 O O . GLU A 1 107 ? -11.816 5.990 13.990 1.00 95.62 107 GLU A O 1
ATOM 804 N N . ARG A 1 108 ? -11.061 8.036 13.465 1.00 95.88 108 ARG A N 1
ATOM 805 C CA . ARG A 1 108 ? -9.943 8.035 14.412 1.00 95.88 108 ARG A CA 1
ATOM 806 C C . ARG A 1 108 ? -10.008 9.225 15.361 1.00 95.88 108 ARG A C 1
ATOM 808 O O . ARG A 1 108 ? -9.972 10.376 14.926 1.00 95.88 108 ARG A O 1
ATOM 815 N N . ASP A 1 109 ? -10.008 8.914 16.649 1.00 96.25 109 ASP A N 1
ATOM 816 C CA . ASP A 1 109 ? -9.743 9.829 17.761 1.00 96.25 109 ASP A CA 1
ATOM 817 C C . ASP A 1 109 ? -8.244 9.770 18.071 1.00 96.25 109 ASP A C 1
ATOM 819 O O . ASP A 1 109 ? -7.752 8.776 18.610 1.00 96.25 109 ASP A O 1
ATOM 823 N N . SER A 1 110 ? -7.502 10.789 17.643 1.00 94.00 110 SER A N 1
ATOM 824 C CA . SER A 1 110 ? -6.064 10.900 17.890 1.00 94.00 110 SER A CA 1
ATOM 825 C C . SER A 1 110 ? -5.847 11.717 19.157 1.00 94.00 110 SER A C 1
ATOM 827 O O . SER A 1 110 ? -6.109 12.911 19.184 1.00 94.00 110 SER A O 1
ATOM 829 N N . GLY A 1 111 ? -5.314 11.085 20.193 1.00 94.81 111 GLY A N 1
ATOM 830 C CA . GLY A 1 111 ? -5.200 11.650 21.535 1.00 94.81 111 GLY A CA 1
ATOM 831 C C . GLY A 1 111 ? -6.152 11.005 22.541 1.00 94.81 111 GLY A C 1
ATOM 832 O O . GLY A 1 111 ? -5.973 11.226 23.736 1.00 94.81 111 GLY A O 1
ATOM 833 N N . PHE A 1 112 ? -7.100 10.180 22.074 1.00 94.75 112 PHE A N 1
ATOM 834 C CA . PHE A 1 112 ? -8.067 9.469 22.916 1.00 94.75 112 PHE A CA 1
ATOM 835 C C . PHE A 1 112 ? -8.865 10.439 23.809 1.00 94.75 112 PHE A C 1
ATOM 837 O O . PHE A 1 112 ? -9.098 10.187 24.994 1.00 94.75 112 PHE A O 1
ATOM 844 N N . ASP A 1 113 ? -9.239 11.596 23.256 1.00 95.19 113 ASP A N 1
ATOM 845 C CA . ASP A 1 113 ? -9.883 12.689 23.996 1.00 95.19 113 ASP A CA 1
ATOM 846 C C . ASP A 1 113 ? -11.413 12.733 23.822 1.00 95.19 113 ASP A C 1
ATOM 848 O O . ASP A 1 113 ? -12.100 13.559 24.433 1.00 95.19 113 ASP A O 1
ATOM 852 N N . GLY A 1 114 ? -11.957 11.800 23.037 1.00 93.81 114 GLY A N 1
ATOM 853 C CA . GLY A 1 114 ? -13.365 11.704 22.675 1.00 93.81 114 GLY A CA 1
ATOM 854 C C . GLY A 1 114 ? -13.736 12.477 21.408 1.00 93.81 114 GLY A C 1
ATOM 855 O O . GLY A 1 114 ? -14.911 12.468 21.030 1.00 93.81 114 GLY A O 1
ATOM 856 N N . THR A 1 115 ? -12.781 13.134 20.749 1.00 91.94 115 THR A N 1
ATOM 857 C CA . THR A 1 115 ? -12.992 13.916 19.527 1.00 91.94 115 THR A CA 1
ATOM 858 C C . THR A 1 115 ? -12.408 13.185 18.328 1.00 91.94 115 THR A C 1
ATOM 860 O O . THR A 1 115 ? -11.222 12.889 18.271 1.00 91.94 115 THR A O 1
ATOM 863 N N . ILE A 1 116 ? -13.230 12.928 17.312 1.00 92.06 116 ILE A N 1
ATOM 864 C CA . ILE A 1 116 ? -12.736 12.373 16.050 1.00 92.06 116 ILE A CA 1
ATOM 865 C C . ILE A 1 116 ? -11.944 13.451 15.306 1.00 92.06 116 ILE A C 1
ATOM 867 O O . ILE A 1 116 ? -12.470 14.524 15.017 1.00 92.06 116 ILE A O 1
ATOM 871 N N . ASN A 1 117 ? -10.688 13.160 14.969 1.00 90.56 117 ASN A N 1
ATOM 872 C CA . ASN A 1 117 ? -9.830 14.059 14.189 1.00 90.56 117 ASN A CA 1
ATOM 873 C C . ASN A 1 117 ? -9.620 13.566 12.762 1.00 90.56 117 ASN A C 1
ATOM 875 O O . ASN A 1 117 ? -9.011 14.277 11.969 1.00 90.56 117 ASN A O 1
ATOM 879 N N . ARG A 1 118 ? -10.057 12.351 12.425 1.00 90.50 118 ARG A N 1
ATOM 880 C CA . ARG A 1 118 ? -9.929 11.837 11.066 1.00 90.50 118 ARG A CA 1
ATOM 881 C C . ARG A 1 118 ? -11.063 10.894 10.715 1.00 90.50 118 ARG A C 1
ATOM 883 O O . ARG A 1 118 ? -11.342 9.973 11.477 1.00 90.50 118 ARG A O 1
ATOM 890 N N . ILE A 1 119 ? -11.644 11.076 9.537 1.00 91.94 119 ILE A N 1
ATOM 891 C CA . ILE A 1 119 ? -12.678 10.200 8.988 1.00 91.94 119 ILE A CA 1
ATOM 892 C C . ILE A 1 119 ? -12.234 9.710 7.613 1.00 91.94 119 ILE A C 1
ATOM 894 O O . ILE A 1 119 ? -11.692 10.469 6.813 1.00 91.94 119 ILE A O 1
ATOM 898 N N . ILE A 1 120 ? -12.427 8.419 7.347 1.00 92.50 120 ILE A N 1
ATOM 899 C CA . ILE A 1 120 ? -12.165 7.792 6.054 1.00 92.50 120 ILE A CA 1
ATOM 900 C C . ILE A 1 120 ? -13.419 7.070 5.577 1.00 92.50 120 ILE A C 1
ATOM 902 O O . ILE A 1 120 ? -13.853 6.099 6.200 1.00 92.50 120 ILE A O 1
ATOM 906 N N . TRP A 1 121 ? -13.955 7.466 4.425 1.00 93.38 121 TRP A N 1
ATOM 907 C CA . TRP A 1 121 ? -15.055 6.753 3.771 1.00 93.38 121 TRP A CA 1
ATOM 908 C C . TRP A 1 121 ? -14.535 5.885 2.643 1.00 93.38 121 TRP A C 1
ATOM 910 O O . TRP A 1 121 ? -13.826 6.374 1.773 1.00 93.38 121 TRP A O 1
ATOM 920 N N . TYR A 1 122 ? -14.942 4.619 2.605 1.00 92.62 122 TYR A N 1
ATOM 921 C CA . TYR A 1 122 ? -14.566 3.689 1.544 1.00 92.62 122 TYR A CA 1
ATOM 922 C C . TYR A 1 122 ? -15.734 3.467 0.592 1.00 92.62 122 TYR A C 1
ATOM 924 O O . TYR A 1 122 ? -16.752 2.880 0.970 1.00 92.62 122 TYR A O 1
ATOM 932 N N . VAL A 1 123 ? -15.557 3.854 -0.669 1.00 91.12 123 VAL A N 1
ATOM 933 C CA . VAL A 1 123 ? -16.504 3.552 -1.742 1.00 91.12 123 VAL A CA 1
ATOM 934 C C . VAL A 1 123 ? -15.967 2.401 -2.569 1.00 91.12 123 VAL A C 1
ATOM 936 O O . VAL A 1 123 ? -14.804 2.378 -2.969 1.00 91.12 123 VAL A O 1
ATOM 939 N N . ARG A 1 124 ? -16.814 1.395 -2.783 1.00 89.56 124 ARG A N 1
ATOM 940 C CA . ARG A 1 124 ? -16.423 0.115 -3.370 1.00 89.56 124 ARG A CA 1
ATOM 941 C C . ARG A 1 124 ? -17.289 -0.235 -4.566 1.00 89.56 124 ARG A C 1
ATOM 943 O O . ARG A 1 124 ? -18.485 0.040 -4.553 1.00 89.56 124 ARG A O 1
ATOM 950 N N . ASP A 1 125 ? -16.697 -0.904 -5.548 1.00 83.06 125 ASP A N 1
ATOM 951 C CA . ASP A 1 125 ? -17.424 -1.461 -6.686 1.00 83.06 125 ASP A CA 1
ATOM 952 C C . ASP A 1 125 ? -17.942 -2.868 -6.350 1.00 83.06 125 ASP A C 1
ATOM 954 O O . ASP A 1 125 ? -17.143 -3.810 -6.237 1.00 83.06 125 ASP A O 1
ATOM 958 N N . PRO A 1 126 ? -19.264 -3.069 -6.204 1.00 79.62 126 PRO A N 1
ATOM 959 C CA . PRO A 1 126 ? -19.813 -4.399 -5.976 1.00 79.62 126 PRO A CA 1
ATOM 960 C C . PRO A 1 126 ? -19.601 -5.339 -7.174 1.00 79.62 126 PRO A C 1
ATOM 962 O O . PRO A 1 126 ? -19.530 -6.551 -6.978 1.00 79.62 126 PRO A O 1
ATOM 965 N N . SER A 1 127 ? -19.467 -4.810 -8.395 1.00 79.75 127 SER A N 1
ATOM 966 C CA . SER A 1 127 ? -19.288 -5.602 -9.617 1.00 79.75 127 SER A CA 1
ATOM 967 C C . SER A 1 127 ? -17.883 -6.193 -9.753 1.00 79.75 127 SER A C 1
ATOM 969 O O . SER A 1 127 ? -17.720 -7.241 -10.374 1.00 79.75 127 SER A O 1
ATOM 971 N N . GLN A 1 128 ? -16.884 -5.595 -9.097 1.00 77.69 128 GLN A N 1
ATOM 972 C CA . GLN A 1 128 ? -15.504 -6.086 -9.085 1.00 77.69 128 GLN A CA 1
ATOM 973 C C . GLN A 1 128 ? -15.127 -6.782 -7.765 1.00 77.69 128 GLN A C 1
ATOM 975 O O . GLN A 1 128 ? -13.985 -6.724 -7.306 1.00 77.69 128 GLN A O 1
ATOM 980 N N . GLY A 1 129 ? -16.092 -7.431 -7.111 1.00 79.81 129 GLY A N 1
ATOM 981 C CA . GLY A 1 129 ? -15.847 -8.164 -5.865 1.00 79.81 129 GLY A CA 1
ATOM 982 C C . GLY A 1 129 ? -15.607 -7.266 -4.645 1.00 79.81 129 GLY A C 1
ATOM 983 O O . GLY A 1 129 ? -15.022 -7.717 -3.663 1.00 79.81 129 GLY A O 1
ATOM 984 N N . GLY A 1 130 ? -16.050 -6.003 -4.678 1.00 82.94 130 GLY A N 1
ATOM 985 C CA . GLY A 1 130 ? -15.969 -5.093 -3.532 1.00 82.94 130 GLY A CA 1
ATOM 986 C C . GLY A 1 130 ? -14.650 -4.350 -3.367 1.00 82.94 130 GLY A C 1
ATOM 987 O O . GLY A 1 130 ? -14.304 -3.930 -2.255 1.00 82.94 130 GLY A O 1
ATOM 988 N N . ARG A 1 131 ? -13.889 -4.203 -4.449 1.00 85.94 131 ARG A N 1
ATOM 989 C CA . ARG A 1 131 ? -12.668 -3.390 -4.466 1.00 85.94 131 ARG A CA 1
ATOM 990 C C . ARG A 1 131 ? -12.993 -1.936 -4.180 1.00 85.94 131 ARG A C 1
ATOM 992 O O . ARG A 1 131 ? -14.068 -1.468 -4.536 1.00 85.94 131 ARG A O 1
ATOM 999 N N . VAL A 1 132 ? -12.069 -1.241 -3.528 1.00 86.44 132 VAL A N 1
ATOM 1000 C CA . VAL A 1 132 ? -12.192 0.200 -3.280 1.00 86.44 132 VAL A CA 1
ATOM 1001 C C . VAL A 1 132 ? -12.025 0.924 -4.607 1.00 86.44 132 VAL A C 1
ATOM 1003 O O . VAL A 1 132 ? -10.986 0.763 -5.225 1.00 86.44 132 VAL A O 1
ATOM 1006 N N . LEU A 1 133 ? -13.022 1.697 -5.028 1.00 83.75 133 LEU A N 1
ATOM 1007 C CA . LEU A 1 133 ? -12.905 2.621 -6.160 1.00 83.75 133 LEU A CA 1
ATOM 1008 C C . LEU A 1 133 ? -12.253 3.916 -5.713 1.00 83.75 133 LEU A C 1
ATOM 1010 O O . LEU A 1 133 ? -11.334 4.403 -6.356 1.00 83.75 133 LEU A O 1
ATOM 1014 N N . TYR A 1 134 ? -12.714 4.450 -4.587 1.00 84.88 134 TYR A N 1
ATOM 1015 C CA . TYR A 1 134 ? -12.076 5.587 -3.960 1.00 84.88 134 TYR A CA 1
ATOM 1016 C C . TYR A 1 134 ? -12.285 5.592 -2.454 1.00 84.88 134 TYR A C 1
ATOM 1018 O O . TYR A 1 134 ? -13.204 4.948 -1.934 1.00 84.88 134 TYR A O 1
ATOM 1026 N N . TYR A 1 135 ? -11.427 6.321 -1.749 1.00 86.38 135 TYR A N 1
ATOM 1027 C CA . TYR A 1 135 ? -11.731 6.743 -0.391 1.00 86.38 135 TYR A CA 1
ATOM 1028 C C . TYR A 1 135 ? -11.517 8.237 -0.210 1.00 86.38 135 TYR A C 1
ATOM 1030 O O . TYR A 1 135 ? -10.636 8.828 -0.832 1.00 86.38 135 TYR A O 1
ATOM 1038 N N . LEU A 1 136 ? -12.342 8.817 0.651 1.00 84.94 136 LEU A N 1
ATOM 1039 C CA . LEU A 1 136 ? -12.283 10.216 1.057 1.00 84.94 136 LEU A CA 1
ATOM 1040 C C . LEU A 1 136 ? -11.676 10.266 2.452 1.00 84.94 136 LEU A C 1
ATOM 1042 O O . LEU A 1 136 ? -12.049 9.445 3.287 1.00 84.94 136 LEU A O 1
ATOM 1046 N N . VAL A 1 137 ? -10.745 11.181 2.694 1.00 85.75 137 VAL A N 1
ATOM 1047 C CA . VAL A 1 137 ? -10.139 11.428 4.004 1.00 85.75 137 VAL A CA 1
ATOM 1048 C C . VAL A 1 137 ? -10.469 12.847 4.407 1.00 85.75 137 VAL A C 1
ATOM 1050 O O . VAL A 1 137 ? -10.053 13.763 3.717 1.00 85.75 137 VAL A O 1
ATOM 1053 N N . GLU A 1 138 ? -11.155 13.019 5.525 1.00 83.69 138 GLU A N 1
ATOM 1054 C CA . GLU A 1 138 ? -11.264 14.294 6.232 1.00 83.69 138 GLU A CA 1
ATOM 1055 C C . GLU A 1 138 ? -10.294 14.233 7.411 1.00 83.69 138 GLU A C 1
ATOM 1057 O O . GLU A 1 138 ? -10.403 13.347 8.264 1.00 83.69 138 GLU A O 1
ATOM 1062 N N . GLY A 1 139 ? -9.276 15.084 7.408 1.00 77.06 139 GLY A N 1
ATOM 1063 C CA . GLY A 1 139 ? -8.352 15.283 8.512 1.00 77.06 139 GLY A CA 1
ATOM 1064 C C . GLY A 1 139 ? -8.736 16.547 9.268 1.00 77.06 139 GLY A C 1
ATOM 1065 O O . GLY A 1 139 ? -9.297 17.473 8.714 1.00 77.06 139 GLY A O 1
ATOM 1066 N N . ASN A 1 140 ? -8.469 16.566 10.571 1.00 71.75 140 ASN A N 1
ATOM 1067 C CA . ASN A 1 140 ? -8.844 17.661 11.459 1.00 71.75 140 ASN A CA 1
ATOM 1068 C C . ASN A 1 140 ? -10.317 18.081 11.331 1.00 71.75 140 ASN A C 1
ATOM 1070 O O . ASN A 1 140 ? -10.592 19.262 11.218 1.00 71.75 140 ASN A O 1
ATOM 1074 N N . VAL A 1 141 ? -11.264 17.149 11.496 1.00 63.69 141 VAL A N 1
ATOM 1075 C CA . VAL A 1 141 ? -12.735 17.396 11.491 1.00 63.69 141 VAL A CA 1
ATOM 1076 C C . VAL A 1 141 ? -13.182 18.618 12.338 1.00 63.69 141 VAL A C 1
ATOM 1078 O O . VAL A 1 141 ? -14.281 19.148 12.191 1.00 63.69 141 VAL A O 1
ATOM 1081 N N . ALA A 1 142 ? -12.341 19.071 13.273 1.00 60.16 142 ALA A N 1
ATOM 1082 C CA . ALA A 1 142 ? -12.558 20.240 14.117 1.00 60.16 142 ALA A CA 1
ATOM 1083 C C . ALA A 1 142 ? -12.094 21.592 13.526 1.00 60.16 142 ALA A C 1
ATOM 1085 O O . ALA A 1 142 ? -12.363 22.620 14.152 1.00 60.16 142 ALA A O 1
ATOM 1086 N N . ASP A 1 143 ? -11.382 21.635 12.397 1.00 66.38 143 ASP A N 1
ATOM 1087 C CA . ASP A 1 143 ? -10.881 22.889 11.818 1.00 66.38 143 ASP A CA 1
ATOM 1088 C C . ASP A 1 143 ? -11.992 23.739 11.182 1.00 66.38 143 ASP A C 1
ATOM 1090 O O . ASP A 1 143 ? -11.861 24.964 11.099 1.00 66.38 143 ASP A O 1
ATOM 1094 N N . GLY A 1 144 ? -13.137 23.117 10.877 1.00 56.59 144 GLY A N 1
ATOM 1095 C CA . GLY A 1 144 ? -14.357 23.797 10.464 1.00 56.59 144 GLY A CA 1
ATOM 1096 C C . GLY A 1 144 ? -14.190 24.571 9.161 1.00 56.59 144 GLY A C 1
ATOM 1097 O O . GLY A 1 144 ? -14.889 25.571 8.964 1.00 56.59 144 GLY A O 1
ATOM 1098 N N . ASP A 1 145 ? -13.270 24.134 8.302 1.00 65.25 145 ASP A N 1
ATOM 1099 C CA . ASP A 1 145 ? -12.985 24.765 7.013 1.00 65.25 145 ASP A CA 1
ATOM 1100 C C . ASP A 1 145 ? -14.170 24.662 6.027 1.00 65.25 145 ASP A C 1
ATOM 1102 O O . ASP A 1 145 ? -14.288 25.453 5.089 1.00 65.25 145 ASP A O 1
ATOM 1106 N N . GLY A 1 146 ? -15.112 23.754 6.300 1.00 58.78 146 GLY A N 1
ATOM 1107 C CA . GLY A 1 146 ? -16.301 23.526 5.489 1.00 58.78 146 GLY A CA 1
ATOM 1108 C C . GLY A 1 146 ? -16.034 22.700 4.231 1.00 58.78 146 GLY A C 1
ATOM 1109 O O . GLY A 1 146 ? -16.958 22.552 3.423 1.00 58.78 146 GLY A O 1
ATOM 1110 N N . ALA A 1 147 ? -14.821 22.164 4.061 1.00 63.19 147 ALA A N 1
ATOM 1111 C CA . ALA A 1 147 ? -14.526 21.152 3.064 1.00 63.19 147 ALA A CA 1
ATOM 1112 C C . ALA A 1 147 ? -15.215 19.836 3.451 1.00 63.19 147 ALA A C 1
ATOM 1114 O O . ALA A 1 147 ? -15.436 19.529 4.618 1.00 63.19 147 ALA A O 1
ATOM 1115 N N . ALA A 1 148 ? -15.620 19.055 2.450 1.00 67.44 148 ALA A N 1
ATOM 1116 C CA . ALA A 1 148 ? -16.256 17.761 2.696 1.00 67.44 148 ALA A CA 1
ATOM 1117 C C . ALA A 1 148 ? -15.234 16.636 2.969 1.00 67.44 148 ALA A C 1
ATOM 1119 O O . ALA A 1 148 ? -15.635 15.538 3.352 1.00 67.44 148 ALA A O 1
ATOM 1120 N N . TRP A 1 149 ? -13.953 16.875 2.667 1.00 74.75 149 TRP A N 1
ATOM 1121 C CA . TRP A 1 149 ? -12.815 15.955 2.778 1.00 74.75 149 TRP A CA 1
ATOM 1122 C C . TRP A 1 149 ? -11.535 16.694 2.365 1.00 74.75 149 TRP A C 1
ATOM 1124 O O . TRP A 1 149 ? -11.622 17.529 1.479 1.00 74.75 149 TRP A O 1
ATOM 1134 N N . ASP A 1 150 ? -10.373 16.323 2.909 1.00 78.88 150 ASP A N 1
ATOM 1135 C CA . ASP A 1 150 ? -9.039 16.866 2.585 1.00 78.88 150 ASP A CA 1
ATOM 1136 C C . ASP A 1 150 ? -8.428 16.207 1.344 1.00 78.88 150 ASP A C 1
ATOM 1138 O O . ASP A 1 150 ? -7.784 16.842 0.506 1.00 78.88 150 ASP A O 1
ATOM 1142 N N . HIS A 1 151 ? -8.566 14.880 1.252 1.00 82.62 151 HIS A N 1
ATOM 1143 C CA . HIS A 1 151 ? -7.946 14.081 0.199 1.00 82.62 151 HIS A CA 1
ATOM 1144 C C . HIS A 1 151 ? -8.893 13.004 -0.322 1.00 82.62 151 HIS A C 1
ATOM 1146 O O . HIS A 1 151 ? -9.495 12.265 0.459 1.00 82.62 151 HIS A O 1
ATOM 1152 N N . GLN A 1 152 ? -8.928 12.827 -1.637 1.00 88.19 152 GLN A N 1
ATOM 1153 C CA . GLN A 1 152 ? -9.563 11.701 -2.302 1.00 88.19 152 GLN A CA 1
ATOM 1154 C C . GLN A 1 152 ? -8.496 10.837 -2.970 1.00 88.19 152 GLN A C 1
ATOM 1156 O O . GLN A 1 152 ? -7.605 11.327 -3.655 1.00 88.19 152 GLN A O 1
ATOM 1161 N N . TRP A 1 153 ? -8.583 9.524 -2.779 1.00 89.69 153 TRP A N 1
ATOM 1162 C CA . TRP A 1 153 ? -7.752 8.566 -3.502 1.00 89.69 153 TRP A CA 1
ATOM 1163 C C . TRP A 1 153 ? -8.611 7.748 -4.443 1.00 89.69 153 TRP A C 1
ATOM 1165 O O . TRP A 1 153 ? -9.503 7.060 -3.961 1.00 89.69 153 TRP A O 1
ATOM 1175 N N . ASN A 1 154 ? -8.321 7.773 -5.740 1.00 90.81 154 ASN A N 1
ATOM 1176 C CA . ASN A 1 154 ? -9.002 6.982 -6.763 1.00 90.81 154 ASN A CA 1
ATOM 1177 C C . ASN A 1 154 ? -8.161 5.766 -7.157 1.00 90.81 154 ASN A C 1
ATOM 1179 O O . ASN A 1 154 ? -6.931 5.827 -7.186 1.00 90.81 154 ASN A O 1
ATOM 1183 N N . TYR A 1 155 ? -8.824 4.655 -7.460 1.00 92.94 155 TYR A N 1
ATOM 1184 C CA . TYR A 1 155 ? -8.223 3.371 -7.794 1.00 92.94 155 TYR A CA 1
ATOM 1185 C C . TYR A 1 155 ? -8.900 2.790 -9.030 1.00 92.94 155 TYR A C 1
ATOM 1187 O O . TYR A 1 155 ? -10.118 2.620 -9.065 1.00 92.94 155 TYR A O 1
ATOM 1195 N N . GLU A 1 156 ? -8.094 2.405 -10.013 1.00 93.38 156 GLU A N 1
ATOM 1196 C CA . GLU A 1 156 ? -8.565 1.747 -11.228 1.00 93.38 156 GLU A CA 1
ATOM 1197 C C . GLU A 1 156 ? -7.985 0.343 -11.327 1.00 93.38 156 GLU A C 1
ATOM 1199 O O . GLU A 1 156 ? -6.791 0.129 -11.097 1.00 93.38 156 GLU A O 1
ATOM 1204 N N . TYR A 1 157 ? -8.817 -0.620 -11.716 1.00 93.94 157 TYR A N 1
ATOM 1205 C CA . TYR A 1 157 ? -8.410 -2.011 -11.869 1.00 93.94 157 TYR A CA 1
ATOM 1206 C C . TYR A 1 157 ? -8.662 -2.506 -13.290 1.00 93.94 157 TYR A C 1
ATOM 1208 O O . TYR A 1 157 ? -9.661 -2.143 -13.912 1.00 93.94 157 TYR A O 1
ATOM 1216 N N . ASN A 1 158 ? -7.784 -3.377 -13.790 1.00 92.62 158 ASN A N 1
ATOM 1217 C CA . ASN A 1 158 ? -8.049 -4.112 -15.027 1.00 92.62 158 ASN A CA 1
ATOM 1218 C C . ASN A 1 158 ? -9.090 -5.233 -14.811 1.00 92.62 158 ASN A C 1
ATOM 1220 O O . ASN A 1 158 ? -9.587 -5.446 -13.703 1.00 92.62 158 ASN A O 1
ATOM 1224 N N . VAL A 1 159 ? -9.414 -5.966 -15.881 1.00 90.94 159 VAL A N 1
ATOM 1225 C CA . VAL A 1 159 ? -10.406 -7.059 -15.866 1.00 90.94 159 VAL A CA 1
ATOM 1226 C C . VAL A 1 159 ? -10.013 -8.228 -14.956 1.00 90.94 159 VAL A C 1
ATOM 1228 O O . VAL A 1 159 ? -10.883 -8.833 -14.333 1.00 90.94 159 VAL A O 1
ATOM 1231 N N . ASP A 1 160 ? -8.715 -8.497 -14.819 1.00 91.69 160 ASP A N 1
ATOM 1232 C CA . ASP A 1 160 ? -8.172 -9.509 -13.903 1.00 91.69 160 ASP A CA 1
ATOM 1233 C C . ASP A 1 160 ? -8.147 -9.007 -12.454 1.00 91.69 160 ASP A C 1
ATOM 1235 O O . ASP A 1 160 ? -7.840 -9.737 -11.508 1.00 91.69 160 ASP A O 1
ATOM 1239 N N . GLY A 1 161 ? -8.488 -7.733 -12.263 1.00 90.94 161 GLY A N 1
ATOM 1240 C CA . GLY A 1 161 ? -8.520 -7.114 -10.969 1.00 90.94 161 GLY A CA 1
ATOM 1241 C C . GLY A 1 161 ? -7.116 -6.875 -10.409 1.00 90.94 161 GLY A C 1
ATOM 1242 O O . GLY A 1 161 ? -6.825 -7.134 -9.239 1.00 90.94 161 GLY A O 1
ATOM 1243 N N . GLN A 1 162 ? -6.231 -6.341 -11.223 1.00 93.38 162 GLN A N 1
ATOM 1244 C CA . GLN A 1 162 ? -4.952 -5.793 -10.805 1.00 93.38 162 GLN A CA 1
ATOM 1245 C C . GLN A 1 162 ? -5.058 -4.273 -10.822 1.00 93.38 162 GLN A C 1
ATOM 1247 O O . GLN A 1 162 ? -5.733 -3.710 -11.679 1.00 93.38 162 GLN A O 1
ATOM 1252 N N . LEU A 1 163 ? -4.440 -3.609 -9.847 1.00 94.25 163 LEU A N 1
ATOM 1253 C CA . LEU A 1 163 ? -4.479 -2.152 -9.723 1.00 94.25 163 LEU A CA 1
ATOM 1254 C C . LEU A 1 163 ? -3.639 -1.523 -10.837 1.00 94.25 163 LEU A C 1
ATOM 1256 O O . LEU A 1 163 ? -2.420 -1.623 -10.776 1.00 94.25 163 LEU A O 1
ATOM 1260 N N . ILE A 1 164 ? -4.263 -0.855 -11.803 1.00 95.88 164 ILE A N 1
ATOM 1261 C CA . ILE A 1 164 ? -3.574 -0.236 -12.947 1.00 95.88 164 ILE A CA 1
ATOM 1262 C C . ILE A 1 164 ? -3.338 1.259 -12.768 1.00 95.88 164 ILE A C 1
ATOM 1264 O O . ILE A 1 164 ? -2.354 1.773 -13.290 1.00 95.88 164 ILE A O 1
ATOM 1268 N N . ALA A 1 165 ? -4.170 1.946 -11.986 1.00 94.19 165 ALA A N 1
ATOM 1269 C CA . ALA A 1 165 ? -3.941 3.344 -11.654 1.00 94.19 165 ALA A CA 1
ATOM 1270 C C . ALA A 1 165 ? -4.337 3.647 -10.212 1.00 94.19 165 ALA A C 1
ATOM 1272 O O . ALA A 1 165 ? -5.269 3.054 -9.666 1.00 94.19 165 ALA A O 1
ATOM 1273 N N . ARG A 1 166 ? -3.601 4.562 -9.585 1.00 93.81 166 ARG A N 1
ATOM 1274 C CA . ARG A 1 166 ? -3.978 5.179 -8.318 1.00 93.81 166 ARG A CA 1
ATOM 1275 C C . ARG A 1 166 ? -3.708 6.669 -8.392 1.00 93.81 166 ARG A C 1
ATOM 1277 O O . ARG A 1 166 ? -2.568 7.043 -8.650 1.00 93.81 166 ARG A O 1
ATOM 1284 N N . GLU A 1 167 ? -4.709 7.475 -8.095 1.00 92.06 167 GLU A N 1
ATOM 1285 C CA . GLU A 1 167 ? -4.616 8.933 -8.127 1.00 92.06 167 GLU A CA 1
ATOM 1286 C C . GLU A 1 167 ? -4.937 9.502 -6.749 1.00 92.06 167 GLU A C 1
ATOM 1288 O O . GLU A 1 167 ? -5.780 8.948 -6.042 1.00 92.06 167 GLU A O 1
ATOM 1293 N N . ARG A 1 168 ? -4.245 10.570 -6.355 1.00 89.06 168 ARG A N 1
ATOM 1294 C CA . ARG A 1 168 ? -4.578 11.379 -5.185 1.00 89.06 168 ARG A CA 1
ATOM 1295 C C . ARG A 1 168 ? -4.982 12.754 -5.667 1.00 89.06 168 ARG A C 1
ATOM 1297 O O . ARG A 1 168 ? -4.218 13.414 -6.360 1.00 89.06 168 ARG A O 1
ATOM 1304 N N . ASP A 1 169 ? -6.143 13.164 -5.217 1.00 85.50 169 ASP A N 1
ATOM 1305 C CA . ASP A 1 169 ? -6.700 14.488 -5.386 1.00 85.50 169 ASP A CA 1
ATOM 1306 C C . ASP A 1 169 ? -6.710 15.149 -4.004 1.00 85.50 169 ASP A C 1
ATOM 1308 O O . ASP A 1 169 ? -7.178 14.551 -3.025 1.00 85.50 169 ASP A O 1
ATOM 1312 N N . ASN A 1 170 ? -6.100 16.324 -3.884 1.00 79.31 170 ASN A N 1
ATOM 1313 C CA . ASN A 1 170 ? -6.257 17.144 -2.687 1.00 79.31 170 ASN A CA 1
ATOM 1314 C C . ASN A 1 170 ? -7.431 18.081 -2.952 1.00 79.31 170 ASN A C 1
ATOM 1316 O O . ASN A 1 170 ? -7.488 18.637 -4.033 1.00 79.31 170 ASN A O 1
ATOM 1320 N N . THR A 1 171 ? -8.333 18.228 -1.980 1.00 66.94 171 THR A N 1
ATOM 1321 C CA . THR A 1 171 ? -9.513 19.114 -1.980 1.00 66.94 171 THR A CA 1
ATOM 1322 C C . THR A 1 171 ? -9.755 19.965 -3.230 1.00 66.94 171 THR A C 1
ATOM 1324 O O . THR A 1 171 ? -8.932 20.836 -3.523 1.00 66.94 171 THR A O 1
ATOM 1327 N N . PRO A 1 172 ? -10.973 19.944 -3.801 1.00 55.62 172 PRO A N 1
ATOM 1328 C CA . PRO A 1 172 ? -11.524 21.129 -4.437 1.00 55.62 172 PRO A CA 1
ATOM 1329 C C . PRO A 1 172 ? -11.751 22.186 -3.344 1.00 55.62 172 PRO A C 1
ATOM 1331 O O . PRO A 1 172 ? -12.875 22.391 -2.890 1.00 55.62 172 PRO A O 1
ATOM 1334 N N . ASP A 1 173 ? -10.688 22.823 -2.848 1.00 54.44 173 ASP A N 1
ATOM 1335 C CA . ASP A 1 173 ? -10.837 24.083 -2.132 1.00 54.44 173 ASP A CA 1
ATOM 1336 C C . ASP A 1 173 ? -11.361 25.064 -3.186 1.00 54.44 173 ASP A C 1
ATOM 1338 O O . ASP A 1 173 ? -10.652 25.359 -4.150 1.00 54.44 173 ASP A O 1
ATOM 1342 N N . PRO A 1 174 ? -12.593 25.580 -3.053 1.00 50.28 174 P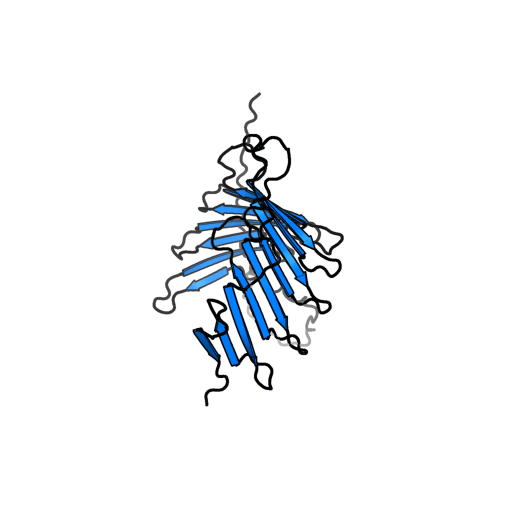RO A N 1
ATOM 1343 C CA . PRO A 1 174 ? -13.157 26.505 -4.031 1.00 50.28 174 PRO A CA 1
ATOM 1344 C C . PRO A 1 174 ? -12.360 27.818 -4.146 1.00 50.28 174 PRO A C 1
ATOM 1346 O O . PRO A 1 174 ? -12.669 28.638 -5.007 1.00 50.28 174 PRO A O 1
ATOM 1349 N N . ASN A 1 175 ? -11.370 28.050 -3.273 1.00 50.06 175 ASN A N 1
ATOM 1350 C CA . ASN A 1 175 ? -10.431 29.168 -3.337 1.00 50.06 175 ASN A CA 1
ATOM 1351 C C . ASN A 1 175 ? -9.046 28.793 -3.899 1.00 50.06 175 ASN A C 1
ATOM 1353 O O . ASN A 1 175 ? -8.261 29.707 -4.163 1.00 50.06 175 ASN A O 1
ATOM 1357 N N . LEU A 1 176 ? -8.739 27.500 -4.064 1.00 48.25 176 LEU A N 1
ATOM 1358 C CA . LEU A 1 176 ? -7.572 26.998 -4.806 1.00 48.25 176 LEU A CA 1
ATOM 1359 C C . LEU A 1 176 ? -7.946 26.443 -6.185 1.00 48.25 176 LEU A C 1
ATOM 1361 O O . LEU A 1 176 ? -7.041 26.151 -6.958 1.00 48.25 176 LEU A O 1
ATOM 1365 N N . ASP A 1 177 ? -9.242 26.365 -6.505 1.00 49.03 177 ASP A N 1
ATOM 1366 C CA . ASP A 1 177 ? -9.741 26.234 -7.872 1.00 49.03 177 ASP A CA 1
ATOM 1367 C C . ASP A 1 177 ? -9.155 27.391 -8.699 1.00 49.03 177 ASP A C 1
ATOM 1369 O O . ASP A 1 177 ? -9.555 28.555 -8.588 1.00 49.03 177 ASP A O 1
ATOM 1373 N N . ASP A 1 178 ? -8.155 27.071 -9.511 1.00 53.56 178 ASP A N 1
ATOM 1374 C CA . ASP A 1 178 ? -7.593 27.922 -10.561 1.00 53.56 178 ASP A CA 1
ATOM 1375 C C . ASP A 1 178 ? -8.638 28.312 -11.625 1.00 53.56 178 ASP A C 1
ATOM 1377 O O . ASP A 1 178 ? -8.399 29.206 -12.445 1.00 53.56 178 ASP A O 1
ATOM 1381 N N . GLY A 1 179 ? -9.848 27.758 -11.526 1.00 46.81 179 GLY A N 1
ATOM 1382 C CA . GLY A 1 179 ? -11.036 28.166 -12.256 1.00 46.81 179 GLY A CA 1
ATOM 1383 C C . GLY A 1 179 ? -11.396 27.213 -13.388 1.00 46.81 179 GLY A C 1
ATOM 1384 O O . GLY A 1 179 ? -12.309 27.531 -14.161 1.00 46.81 179 GLY A O 1
ATOM 1385 N N . GLU A 1 180 ? -10.726 26.062 -13.502 1.00 55.06 180 GLU A N 1
ATOM 1386 C CA . GLU A 1 180 ? -11.091 25.008 -14.452 1.00 55.06 180 GLU A CA 1
ATOM 1387 C C . GLU A 1 180 ? -12.095 23.990 -13.897 1.00 55.06 180 GLU A C 1
ATOM 1389 O O . GLU A 1 180 ? -12.685 23.245 -14.689 1.00 55.06 180 GLU A O 1
ATOM 1394 N N . GLY A 1 181 ? -12.356 23.962 -12.583 1.00 50.88 181 GLY A N 1
ATOM 1395 C CA . GLY A 1 181 ? -13.285 22.999 -11.987 1.00 50.88 181 GLY A CA 1
ATOM 1396 C C . GLY A 1 181 ? -12.852 21.537 -12.171 1.00 50.88 181 GLY A C 1
ATOM 1397 O O . GLY A 1 181 ? -13.701 20.638 -12.158 1.00 50.88 181 GLY A O 1
ATOM 1398 N N . ALA A 1 182 ? -11.555 21.301 -12.390 1.00 54.19 182 ALA A N 1
ATOM 1399 C CA . ALA A 1 182 ? -10.946 19.981 -12.459 1.00 54.19 182 ALA A CA 1
ATOM 1400 C C . ALA A 1 182 ? -10.287 19.639 -11.107 1.00 54.19 182 ALA A C 1
ATOM 1402 O O . ALA A 1 182 ? -9.799 20.539 -10.432 1.00 54.19 182 ALA A O 1
ATOM 1403 N N . PRO A 1 183 ? -10.293 18.362 -10.689 1.00 55.75 183 PRO A N 1
ATOM 1404 C CA . PRO A 1 183 ? -9.580 17.926 -9.490 1.00 55.75 183 PRO A CA 1
ATOM 1405 C C . PRO A 1 183 ? -8.081 18.245 -9.591 1.00 55.75 183 PRO A C 1
ATOM 1407 O O . PRO A 1 183 ? -7.470 17.961 -10.627 1.00 55.75 183 PRO A O 1
ATOM 1410 N N . ASP A 1 184 ? -7.498 18.793 -8.520 1.00 69.12 184 ASP A N 1
ATOM 1411 C CA . ASP A 1 184 ? -6.055 19.028 -8.397 1.00 69.12 184 ASP A CA 1
ATOM 1412 C C . ASP A 1 184 ? -5.402 17.685 -8.060 1.00 69.12 184 ASP A C 1
ATOM 1414 O O . ASP A 1 184 ? -5.138 17.322 -6.905 1.00 69.12 184 ASP A O 1
ATOM 1418 N N . ILE A 1 185 ? -5.247 16.861 -9.098 1.00 68.44 185 ILE A N 1
ATOM 1419 C CA . ILE A 1 185 ? -4.550 15.590 -8.974 1.00 68.44 185 ILE A CA 1
ATOM 1420 C C . ILE A 1 185 ? -3.111 15.937 -8.610 1.00 68.44 185 ILE A C 1
ATOM 1422 O O . ILE A 1 185 ? -2.345 16.427 -9.422 1.00 68.44 185 ILE A O 1
ATOM 1426 N N . VAL A 1 186 ? -2.730 15.646 -7.375 1.00 82.88 186 VAL A N 1
ATOM 1427 C CA . VAL A 1 186 ? -1.377 15.896 -6.873 1.00 82.88 186 VAL A CA 1
ATOM 1428 C C . VAL A 1 186 ? -0.504 14.654 -6.952 1.00 82.88 186 VAL A C 1
ATOM 1430 O O . VAL A 1 186 ? 0.662 14.680 -6.587 1.00 82.88 186 VAL A O 1
ATOM 1433 N N . GLU A 1 187 ? -1.068 13.504 -7.308 1.00 88.31 187 GLU A N 1
ATOM 1434 C CA . GLU A 1 187 ? -0.308 12.265 -7.411 1.00 88.31 187 GLU A CA 1
ATOM 1435 C C . GLU A 1 187 ? -0.997 11.308 -8.373 1.00 88.31 187 GLU A C 1
ATOM 1437 O O . GLU A 1 187 ? -2.184 11.026 -8.218 1.00 88.31 187 GLU A O 1
ATOM 1442 N N . ARG A 1 188 ? -0.242 10.692 -9.281 1.00 91.38 188 ARG A N 1
ATOM 1443 C CA . ARG A 1 188 ? -0.685 9.535 -10.055 1.00 91.38 188 ARG A CA 1
ATOM 1444 C C . ARG A 1 188 ? 0.364 8.439 -10.058 1.00 91.38 188 ARG A C 1
ATOM 1446 O O . ARG A 1 188 ? 1.556 8.672 -10.215 1.00 91.38 188 ARG A O 1
ATOM 1453 N N . ARG A 1 189 ? -0.100 7.199 -9.917 1.00 94.38 189 ARG A N 1
ATOM 1454 C CA . ARG A 1 189 ? 0.687 5.981 -10.123 1.00 94.38 189 ARG A CA 1
ATOM 1455 C C . ARG A 1 189 ? 0.035 5.120 -11.176 1.00 94.38 189 ARG A C 1
ATOM 1457 O O . ARG A 1 189 ? -1.113 4.734 -10.975 1.00 94.38 189 ARG A O 1
ATOM 1464 N N . VAL A 1 190 ? 0.768 4.753 -12.218 1.00 95.19 190 VAL A N 1
ATOM 1465 C CA . VAL A 1 190 ? 0.309 3.826 -13.259 1.00 95.19 190 VAL A CA 1
ATOM 1466 C C . VAL A 1 190 ? 1.114 2.539 -13.174 1.00 95.19 190 VAL A C 1
ATOM 1468 O O . VAL A 1 190 ? 2.326 2.569 -12.998 1.00 95.19 190 VAL A O 1
ATOM 1471 N N . ARG A 1 191 ? 0.435 1.398 -13.260 1.00 97.75 191 ARG A N 1
ATOM 1472 C CA . ARG A 1 191 ? 1.038 0.065 -13.206 1.00 97.75 191 ARG A CA 1
ATOM 1473 C C . ARG A 1 191 ? 0.690 -0.710 -14.460 1.00 97.75 191 ARG A C 1
ATOM 1475 O O . ARG A 1 191 ? -0.480 -0.800 -14.830 1.00 97.75 191 ARG A O 1
ATOM 1482 N N . ILE A 1 192 ? 1.702 -1.318 -15.061 1.00 97.00 192 ILE A N 1
ATOM 1483 C CA . ILE A 1 192 ? 1.562 -2.166 -16.241 1.00 97.00 192 ILE A CA 1
ATOM 1484 C C . ILE A 1 192 ? 1.988 -3.575 -15.860 1.00 97.00 192 ILE A C 1
ATOM 1486 O O . ILE A 1 192 ? 3.037 -3.775 -15.244 1.00 97.00 192 ILE A O 1
ATOM 1490 N N . TYR A 1 193 ? 1.160 -4.544 -16.228 1.00 97.62 193 TYR A N 1
ATOM 1491 C CA . TYR A 1 193 ? 1.397 -5.955 -15.970 1.00 97.62 193 TYR A CA 1
ATOM 1492 C C . TYR A 1 193 ? 1.606 -6.703 -17.282 1.00 97.62 193 TYR A C 1
ATOM 1494 O O . TYR A 1 193 ? 1.039 -6.331 -18.311 1.00 97.62 193 TYR A O 1
ATOM 1502 N N . ASP A 1 194 ? 2.404 -7.763 -17.240 1.00 97.25 194 ASP A N 1
ATOM 1503 C CA . ASP A 1 194 ? 2.468 -8.720 -18.338 1.00 97.25 194 ASP A CA 1
ATOM 1504 C C . ASP A 1 194 ? 1.274 -9.690 -18.328 1.00 97.25 194 ASP A C 1
ATOM 1506 O O . ASP A 1 194 ? 0.392 -9.642 -17.468 1.00 97.25 194 ASP A O 1
ATOM 1510 N N . THR A 1 195 ? 1.250 -10.612 -19.290 1.00 96.69 195 THR A N 1
ATOM 1511 C CA . THR A 1 195 ? 0.188 -11.619 -19.433 1.00 96.69 195 THR A CA 1
ATOM 1512 C C . THR A 1 195 ? 0.164 -12.665 -18.318 1.00 96.69 195 THR A C 1
ATOM 1514 O O . THR A 1 195 ? -0.847 -13.346 -18.159 1.00 96.69 195 THR A O 1
ATOM 1517 N N . ALA A 1 196 ? 1.247 -12.809 -17.549 1.00 96.69 196 ALA A N 1
ATOM 1518 C CA . ALA A 1 196 ? 1.297 -13.655 -16.358 1.00 96.69 196 ALA A CA 1
ATOM 1519 C C . ALA A 1 196 ? 0.839 -12.898 -15.096 1.00 96.69 196 ALA A C 1
ATOM 1521 O O . ALA A 1 196 ? 0.795 -13.472 -14.008 1.00 96.69 196 ALA A O 1
ATOM 1522 N N . GLY A 1 197 ? 0.500 -11.613 -15.230 1.00 96.75 197 GLY A N 1
ATOM 1523 C CA . GLY A 1 197 ? 0.073 -10.753 -14.140 1.00 96.75 197 GLY A CA 1
ATOM 1524 C C . GLY A 1 197 ? 1.220 -10.223 -13.273 1.00 96.75 197 GLY A C 1
ATOM 1525 O O . GLY A 1 197 ? 0.979 -9.756 -12.157 1.00 96.75 197 GLY A O 1
ATOM 1526 N N . ARG A 1 198 ? 2.464 -10.271 -13.756 1.00 97.06 198 ARG A N 1
ATOM 1527 C CA . ARG A 1 198 ? 3.635 -9.704 -13.071 1.00 97.06 198 ARG A CA 1
ATOM 1528 C C . ARG A 1 198 ? 3.753 -8.221 -13.413 1.00 97.06 198 ARG A C 1
ATOM 1530 O O . ARG A 1 198 ? 3.503 -7.829 -14.547 1.00 97.06 198 ARG A O 1
ATOM 1537 N N . LEU A 1 199 ? 4.103 -7.387 -12.433 1.00 97.56 199 LEU A N 1
ATOM 1538 C CA . LEU A 1 199 ? 4.285 -5.945 -12.638 1.00 97.56 199 LEU A CA 1
ATOM 1539 C C . LEU A 1 199 ? 5.555 -5.708 -13.457 1.00 97.56 199 LEU A C 1
ATOM 1541 O O . LEU A 1 199 ? 6.632 -5.994 -12.952 1.00 97.56 199 LEU A O 1
ATOM 1545 N N . VAL A 1 200 ? 5.440 -5.158 -14.662 1.00 97.88 200 VAL A N 1
ATOM 1546 C CA . VAL A 1 200 ? 6.590 -4.866 -15.537 1.00 97.88 200 VAL A CA 1
ATOM 1547 C C . VAL A 1 200 ? 6.964 -3.391 -15.563 1.00 97.88 200 VAL A C 1
ATOM 1549 O O . VAL A 1 200 ? 8.107 -3.072 -15.866 1.00 97.88 200 VAL A O 1
ATOM 1552 N N . GLN A 1 201 ? 6.034 -2.499 -15.212 1.00 96.69 201 GLN A N 1
ATOM 1553 C CA . GLN A 1 201 ? 6.310 -1.067 -15.135 1.00 96.69 201 GLN A CA 1
ATOM 1554 C C . GLN A 1 201 ? 5.477 -0.393 -14.043 1.00 96.69 201 GLN A C 1
ATOM 1556 O O . GLN A 1 201 ? 4.282 -0.678 -13.903 1.00 96.69 201 GLN A O 1
ATOM 1561 N N . LEU A 1 202 ? 6.097 0.515 -13.293 1.00 95.62 202 LEU A N 1
ATOM 1562 C CA . LEU A 1 202 ? 5.444 1.455 -12.389 1.00 95.62 202 LEU A CA 1
ATOM 1563 C C . LEU A 1 202 ? 5.915 2.869 -12.723 1.00 95.62 202 LEU A C 1
ATOM 1565 O O . LEU A 1 202 ? 7.088 3.179 -12.555 1.00 95.62 202 LEU A O 1
ATOM 1569 N N . ASP A 1 203 ? 4.973 3.722 -13.106 1.00 94.12 203 ASP A N 1
ATOM 1570 C CA . ASP A 1 203 ? 5.199 5.151 -13.292 1.00 94.12 203 ASP A CA 1
ATOM 1571 C C . ASP A 1 203 ? 4.571 5.908 -12.125 1.00 94.12 203 ASP A C 1
ATOM 1573 O O . ASP A 1 203 ? 3.466 5.580 -11.680 1.00 94.12 203 ASP A O 1
ATOM 1577 N N . TYR A 1 204 ? 5.268 6.922 -11.631 1.00 92.38 204 TYR A N 1
ATOM 1578 C CA . TYR A 1 204 ? 4.836 7.790 -10.550 1.00 92.38 204 TYR A CA 1
ATOM 1579 C C . TYR A 1 204 ? 5.080 9.250 -10.911 1.00 92.38 204 TYR A C 1
ATOM 1581 O O . TYR A 1 204 ? 6.212 9.669 -11.142 1.00 92.38 204 TYR A O 1
ATOM 1589 N N . ASP A 1 205 ? 3.995 10.006 -10.901 1.00 90.19 205 ASP A N 1
ATOM 1590 C CA . ASP A 1 205 ? 3.954 11.444 -11.105 1.00 90.19 205 ASP A CA 1
ATOM 1591 C C . ASP A 1 205 ? 3.410 12.079 -9.815 1.00 90.19 205 ASP A C 1
ATOM 1593 O O . ASP A 1 205 ? 2.307 11.770 -9.367 1.00 90.19 205 ASP A O 1
ATOM 1597 N N . ARG A 1 206 ? 4.229 12.897 -9.158 1.00 85.62 206 ARG A N 1
ATOM 1598 C CA . ARG A 1 206 ? 3.978 13.558 -7.869 1.00 85.62 206 ARG A CA 1
ATOM 1599 C C . ARG A 1 206 ? 3.397 14.966 -8.040 1.00 85.62 206 ARG A C 1
ATOM 1601 O O . ARG A 1 206 ? 3.106 15.611 -7.041 1.00 85.62 206 ARG A O 1
ATOM 1608 N N . ALA A 1 207 ? 3.309 15.485 -9.255 1.00 80.56 207 ALA A N 1
ATOM 1609 C CA . ALA A 1 207 ? 2.750 16.814 -9.507 1.00 80.56 207 ALA A CA 1
ATOM 1610 C C . ALA A 1 207 ? 1.601 16.779 -10.516 1.00 80.56 207 ALA A C 1
ATOM 1612 O O . ALA A 1 207 ? 1.006 17.813 -10.790 1.00 80.56 207 ALA A O 1
ATOM 1613 N N . PHE A 1 208 ? 1.334 15.598 -11.079 1.00 77.94 208 PHE A N 1
ATOM 1614 C CA . PHE A 1 208 ? 0.452 15.397 -12.218 1.00 77.94 208 PHE A CA 1
ATOM 1615 C C . PHE A 1 208 ? 0.743 16.365 -13.369 1.00 77.94 208 PHE A C 1
ATOM 1617 O O . PHE A 1 208 ? -0.135 16.747 -14.140 1.00 77.94 208 PHE A O 1
ATOM 1624 N N . ASP A 1 209 ? 2.011 16.753 -13.501 1.00 77.50 209 ASP A N 1
ATOM 1625 C CA . ASP A 1 209 ? 2.468 17.727 -14.486 1.00 77.50 209 ASP A CA 1
ATOM 1626 C C . ASP A 1 209 ? 2.794 17.065 -15.830 1.00 77.50 209 ASP A C 1
ATOM 1628 O O . ASP A 1 209 ? 3.407 17.681 -16.704 1.00 77.50 209 ASP A O 1
ATOM 1632 N N . THR A 1 210 ? 2.351 15.813 -16.006 1.00 74.44 210 THR A N 1
ATOM 1633 C CA . THR A 1 210 ? 2.602 14.918 -17.142 1.00 74.44 210 THR A CA 1
ATOM 1634 C C . THR A 1 210 ? 4.032 14.386 -17.233 1.00 74.44 210 THR A C 1
ATOM 1636 O O . THR A 1 210 ? 4.322 13.588 -18.131 1.00 74.44 210 THR A O 1
ATOM 1639 N N . SER A 1 211 ? 4.903 14.755 -16.291 1.00 81.38 211 SER A N 1
ATOM 1640 C CA . SER A 1 211 ? 6.268 14.248 -16.186 1.00 81.38 211 SER A CA 1
ATOM 1641 C C . SER A 1 211 ? 6.322 13.132 -15.148 1.00 81.38 211 SER A C 1
ATOM 1643 O O . SER A 1 211 ? 5.914 13.272 -13.997 1.00 81.38 211 SER A O 1
ATOM 1645 N N . VAL A 1 212 ? 6.851 11.980 -15.548 1.00 85.75 212 VAL A N 1
ATOM 1646 C CA . VAL A 1 212 ? 7.040 10.860 -14.626 1.00 85.75 212 VAL A CA 1
ATOM 1647 C C . VAL A 1 212 ? 8.260 11.157 -13.756 1.00 85.75 212 VAL A C 1
ATOM 1649 O O . VAL A 1 212 ? 9.387 11.087 -14.229 1.00 85.75 212 VAL A O 1
ATOM 1652 N N . ASN A 1 213 ? 8.046 11.460 -12.475 1.00 87.06 213 ASN A N 1
ATOM 1653 C CA . ASN A 1 213 ? 9.145 11.726 -11.541 1.00 87.06 213 ASN A CA 1
ATOM 1654 C C . ASN A 1 213 ? 9.897 10.457 -11.137 1.00 87.06 213 ASN A C 1
ATOM 1656 O O . ASN A 1 213 ? 11.051 10.520 -10.715 1.00 87.06 213 ASN A O 1
ATOM 1660 N N . TYR A 1 214 ? 9.213 9.316 -11.183 1.00 90.62 214 TYR A N 1
ATOM 1661 C CA . TYR A 1 214 ? 9.799 8.023 -10.883 1.00 90.62 214 TYR A CA 1
ATOM 1662 C C . TYR A 1 214 ? 9.237 6.966 -11.814 1.00 90.62 214 TYR A C 1
ATOM 1664 O O . TYR A 1 214 ? 8.020 6.764 -11.866 1.00 90.62 214 TYR A O 1
ATOM 1672 N N . ARG A 1 215 ? 10.128 6.260 -12.499 1.00 93.12 215 ARG A N 1
ATOM 1673 C CA . ARG A 1 215 ? 9.787 5.064 -13.253 1.00 93.12 215 ARG A CA 1
ATOM 1674 C C . ARG A 1 215 ? 10.587 3.885 -12.747 1.00 93.12 215 ARG A C 1
ATOM 1676 O O . ARG A 1 215 ? 11.764 3.984 -12.423 1.00 93.12 215 ARG A O 1
ATOM 1683 N N . GLU A 1 216 ? 9.916 2.752 -12.722 1.00 94.94 216 GLU A N 1
ATOM 1684 C CA . GLU A 1 216 ? 10.500 1.465 -12.419 1.00 94.94 216 GLU A CA 1
ATOM 1685 C C . GLU A 1 216 ? 10.098 0.465 -13.499 1.00 94.94 216 GLU A C 1
ATOM 1687 O O . GLU A 1 216 ? 8.905 0.226 -13.693 1.00 94.94 216 GLU A O 1
ATOM 1692 N N . ILE A 1 217 ? 11.076 -0.149 -14.161 1.00 95.75 217 ILE A N 1
ATOM 1693 C CA . ILE A 1 217 ? 10.873 -1.231 -15.130 1.00 95.75 217 ILE A CA 1
ATOM 1694 C C . ILE A 1 217 ? 11.411 -2.526 -14.527 1.00 95.75 217 ILE A C 1
ATOM 1696 O O . ILE A 1 217 ? 12.486 -2.545 -13.933 1.00 95.75 217 ILE A O 1
ATOM 1700 N N . ARG A 1 218 ? 10.659 -3.621 -14.650 1.00 97.75 218 ARG A N 1
ATOM 1701 C CA . ARG A 1 218 ? 11.026 -4.933 -14.102 1.00 97.75 218 ARG A CA 1
ATOM 1702 C C . ARG A 1 218 ? 11.094 -5.988 -15.190 1.00 97.75 218 ARG A C 1
ATOM 1704 O O . ARG A 1 218 ? 10.142 -6.162 -15.950 1.00 97.75 218 ARG A O 1
ATOM 1711 N N . SER A 1 219 ? 12.174 -6.758 -15.170 1.00 97.81 219 SER A N 1
ATOM 1712 C CA . SER A 1 219 ? 12.371 -7.922 -16.033 1.00 97.81 219 SER A CA 1
ATOM 1713 C C . SER A 1 219 ? 12.402 -9.203 -15.212 1.00 97.81 219 SER A C 1
ATOM 1715 O O . SER A 1 219 ? 12.952 -9.240 -14.110 1.00 97.81 219 SER A O 1
ATOM 1717 N N . TYR A 1 220 ? 11.826 -10.266 -15.766 1.00 97.94 220 TYR A N 1
ATOM 1718 C CA . TYR A 1 220 ? 11.673 -11.553 -15.097 1.00 97.94 220 TYR A CA 1
ATOM 1719 C C . TYR A 1 220 ? 12.257 -12.686 -15.940 1.00 97.94 220 TYR A C 1
ATOM 1721 O O . TYR A 1 220 ? 12.212 -12.617 -17.168 1.00 97.94 220 TYR A O 1
ATOM 1729 N N . ASP A 1 221 ? 12.755 -13.733 -15.283 1.00 97.06 221 ASP A N 1
ATOM 1730 C CA . ASP A 1 221 ? 13.100 -14.995 -15.940 1.00 97.06 221 ASP A CA 1
ATOM 1731 C C . ASP A 1 221 ? 11.839 -15.796 -16.346 1.00 97.06 221 ASP A C 1
ATOM 1733 O O . ASP A 1 221 ? 10.690 -15.412 -16.070 1.00 97.06 221 ASP A O 1
ATOM 1737 N N . ASP A 1 222 ? 12.066 -16.928 -17.016 1.00 96.44 222 ASP A N 1
ATOM 1738 C CA . ASP A 1 222 ? 11.012 -17.847 -17.467 1.00 96.44 222 ASP A CA 1
ATOM 1739 C C . ASP A 1 222 ? 10.233 -18.486 -16.303 1.00 96.44 222 ASP A C 1
ATOM 1741 O O . ASP A 1 222 ? 9.071 -18.862 -16.465 1.00 96.44 222 ASP A O 1
ATOM 1745 N N . ASP A 1 223 ? 10.842 -18.567 -15.118 1.00 95.81 223 ASP A N 1
ATOM 1746 C CA . ASP A 1 223 ? 10.233 -19.119 -13.906 1.00 95.81 223 ASP A CA 1
ATOM 1747 C C . ASP A 1 223 ? 9.441 -18.067 -13.107 1.00 95.81 223 ASP A C 1
ATOM 1749 O O . ASP A 1 223 ? 8.806 -18.392 -12.100 1.00 95.81 223 ASP A O 1
ATOM 1753 N N . GLY A 1 224 ? 9.450 -16.798 -13.527 1.00 96.25 224 GLY A N 1
ATOM 1754 C CA . GLY A 1 224 ? 8.729 -15.733 -12.834 1.00 96.25 224 GLY A CA 1
ATOM 1755 C C . GLY A 1 224 ? 9.529 -14.961 -11.794 1.00 96.25 224 GLY A C 1
ATOM 1756 O O . GLY A 1 224 ? 8.945 -14.129 -11.095 1.00 96.25 224 GLY A O 1
ATOM 1757 N N . ARG A 1 225 ? 10.835 -15.195 -11.675 1.00 96.25 225 ARG A N 1
ATOM 1758 C CA . ARG A 1 225 ? 11.708 -14.506 -10.720 1.00 96.25 225 ARG A CA 1
ATOM 1759 C C . ARG A 1 225 ? 12.201 -13.190 -11.308 1.00 96.25 225 ARG A C 1
ATOM 1761 O O . ARG A 1 225 ? 12.469 -13.099 -12.499 1.00 96.25 225 ARG A O 1
ATOM 1768 N N . LEU A 1 226 ? 12.273 -12.154 -10.476 1.00 97.25 226 LEU A N 1
ATOM 1769 C CA . LEU A 1 226 ? 12.755 -10.830 -10.874 1.00 97.25 226 LEU A CA 1
ATOM 1770 C C . LEU A 1 226 ? 14.262 -10.909 -11.115 1.00 97.25 226 LEU A C 1
ATOM 1772 O O . LEU A 1 226 ? 14.975 -11.230 -10.180 1.00 97.25 226 LEU A O 1
ATOM 1776 N N . ILE A 1 227 ? 14.743 -10.590 -12.312 1.00 97.69 227 ILE A N 1
ATOM 1777 C CA . ILE A 1 227 ? 16.182 -10.634 -12.634 1.00 97.69 227 ILE A CA 1
ATOM 1778 C C . ILE A 1 227 ? 16.803 -9.249 -12.772 1.00 97.69 227 ILE A C 1
ATOM 1780 O O . ILE A 1 227 ? 17.999 -9.094 -12.543 1.00 97.69 227 ILE A O 1
ATOM 1784 N N . GLN A 1 228 ? 15.998 -8.237 -13.102 1.00 97.31 228 GLN A N 1
ATOM 1785 C CA . GLN A 1 228 ? 16.470 -6.866 -13.261 1.00 97.31 228 GLN A CA 1
ATOM 1786 C C . GLN A 1 228 ? 15.370 -5.855 -12.926 1.00 97.31 228 GLN A C 1
ATOM 1788 O O . GLN A 1 228 ? 14.187 -6.098 -13.183 1.00 97.31 228 GLN A O 1
ATOM 1793 N N . GLN A 1 229 ? 15.774 -4.730 -12.342 1.00 97.25 229 GLN A N 1
ATOM 1794 C CA . GLN A 1 229 ? 14.936 -3.587 -12.003 1.00 97.25 229 GLN A CA 1
ATOM 1795 C C . GLN A 1 229 ? 15.694 -2.323 -12.402 1.00 97.25 229 GLN A C 1
ATOM 1797 O O . GLN A 1 229 ? 16.733 -2.027 -11.810 1.00 97.25 229 GLN A O 1
ATOM 1802 N N . ASP A 1 230 ? 15.139 -1.587 -13.354 1.00 94.81 230 ASP A N 1
ATOM 1803 C CA . ASP A 1 230 ? 15.687 -0.324 -13.837 1.00 94.81 230 ASP A CA 1
ATOM 1804 C C . ASP A 1 230 ? 14.875 0.806 -13.212 1.00 94.81 230 ASP A C 1
ATOM 1806 O O . ASP A 1 230 ? 13.642 0.806 -13.286 1.00 94.81 230 ASP A O 1
ATOM 1810 N N . ILE A 1 231 ? 15.551 1.725 -12.529 1.00 93.12 231 ILE A N 1
ATOM 1811 C CA . ILE A 1 231 ? 14.923 2.801 -11.769 1.00 93.12 231 ILE A CA 1
ATOM 1812 C C . ILE A 1 231 ? 15.400 4.141 -12.297 1.00 93.12 231 ILE A C 1
ATOM 1814 O O . ILE A 1 231 ? 16.584 4.476 -12.255 1.00 93.12 231 ILE A O 1
ATOM 1818 N N . GLU A 1 232 ? 14.442 4.959 -12.690 1.00 89.50 232 GLU A N 1
ATOM 1819 C CA . GLU A 1 232 ? 14.644 6.340 -13.094 1.00 89.50 232 GLU A CA 1
ATOM 1820 C C . GLU A 1 232 ? 14.053 7.240 -12.017 1.00 89.50 232 GLU A C 1
ATOM 1822 O O . GLU A 1 232 ? 12.853 7.193 -11.746 1.00 89.50 232 GLU A O 1
ATOM 1827 N N . ASN A 1 233 ? 14.896 8.056 -11.390 1.00 86.88 233 ASN A N 1
ATOM 1828 C CA . ASN A 1 233 ? 14.457 9.130 -10.510 1.00 86.88 233 ASN A CA 1
ATOM 1829 C C . ASN A 1 233 ? 14.764 10.463 -11.187 1.00 86.88 233 ASN A C 1
ATOM 1831 O O . ASN A 1 233 ? 15.931 10.810 -11.372 1.00 86.88 233 ASN A O 1
ATOM 1835 N N . GLU A 1 234 ? 13.745 11.259 -11.490 1.00 79.25 234 GLU A N 1
ATOM 1836 C CA . GLU A 1 234 ? 13.976 12.633 -11.922 1.00 79.25 234 GLU A CA 1
ATOM 1837 C C . GLU A 1 234 ? 14.321 13.476 -10.684 1.00 79.25 234 GLU A C 1
ATOM 1839 O O . GLU A 1 234 ? 13.461 13.912 -9.912 1.00 79.25 234 GLU A O 1
ATOM 1844 N N . ALA A 1 235 ? 15.618 13.683 -10.451 1.00 54.34 235 ALA A N 1
ATOM 1845 C CA . ALA A 1 235 ? 16.112 14.567 -9.404 1.00 54.34 235 ALA A CA 1
ATOM 1846 C C . ALA A 1 235 ? 15.912 16.044 -9.800 1.00 54.34 235 ALA A C 1
ATOM 1848 O O . ALA A 1 235 ? 16.860 16.763 -10.097 1.00 54.34 235 ALA A O 1
ATOM 1849 N N . GLY A 1 236 ? 14.665 16.520 -9.779 1.00 51.84 236 GLY A N 1
ATOM 1850 C CA . GLY A 1 236 ? 14.348 17.946 -9.664 1.00 51.84 236 GLY A CA 1
ATOM 1851 C C . GLY A 1 236 ? 14.691 18.848 -10.854 1.00 51.84 236 GLY A C 1
ATOM 1852 O O . GLY A 1 236 ? 14.954 20.033 -10.639 1.00 51.84 236 GLY A O 1
ATOM 1853 N N . THR A 1 237 ? 14.662 18.358 -12.093 1.00 42.59 237 THR A N 1
ATOM 1854 C CA . THR A 1 237 ? 14.794 19.223 -13.276 1.00 42.59 237 THR A CA 1
ATOM 1855 C C . THR A 1 237 ? 13.615 19.034 -14.210 1.00 42.59 237 THR A C 1
ATOM 1857 O O . THR A 1 237 ? 13.274 17.915 -14.535 1.00 42.59 237 THR A O 1
ATOM 1860 N N . THR A 1 238 ? 13.017 20.148 -14.622 1.00 49.69 238 THR A N 1
ATOM 1861 C CA . THR A 1 238 ? 11.953 20.292 -15.625 1.00 49.69 238 THR A CA 1
ATOM 1862 C C . THR A 1 238 ? 11.945 19.216 -16.720 1.00 49.69 238 THR A C 1
ATOM 1864 O O . THR A 1 238 ? 12.817 19.246 -17.588 1.00 49.69 238 THR A O 1
ATOM 1867 N N . ALA A 1 239 ? 10.910 18.371 -16.690 1.00 44.31 239 ALA A N 1
ATOM 1868 C CA . ALA A 1 239 ? 10.329 17.586 -17.778 1.00 44.31 239 ALA A CA 1
ATOM 1869 C C . ALA A 1 239 ? 11.313 17.115 -18.861 1.00 44.31 239 ALA A C 1
ATOM 1871 O O . ALA A 1 239 ? 11.431 17.727 -19.932 1.00 44.31 239 ALA A O 1
ATOM 1872 N N . VAL A 1 240 ? 11.975 15.983 -18.628 1.00 45.25 240 VAL A N 1
ATOM 1873 C CA . VAL A 1 240 ? 12.577 15.215 -19.724 1.00 45.25 240 VAL A CA 1
ATOM 1874 C C . VAL A 1 240 ? 11.484 14.396 -20.417 1.00 45.25 240 VAL A C 1
ATOM 1876 O O . VAL A 1 240 ? 10.724 13.661 -19.791 1.00 45.25 240 VAL A O 1
ATOM 1879 N N . ASN A 1 241 ? 11.381 14.536 -21.744 1.00 50.72 241 ASN A N 1
ATOM 1880 C CA . ASN A 1 241 ? 10.500 13.697 -22.554 1.00 50.72 241 ASN A CA 1
ATOM 1881 C C . ASN A 1 241 ? 10.844 12.220 -22.335 1.00 50.72 241 ASN A C 1
ATOM 1883 O O . ASN A 1 241 ? 11.998 11.813 -22.423 1.00 50.72 241 ASN A O 1
ATOM 1887 N N . VAL A 1 242 ? 9.799 11.431 -22.128 1.00 46.16 242 VAL A N 1
ATOM 1888 C CA . VAL A 1 242 ? 9.772 10.046 -21.644 1.00 46.16 242 VAL A CA 1
ATOM 1889 C C . VAL A 1 242 ? 10.297 9.018 -22.679 1.00 46.16 242 VAL A C 1
ATOM 1891 O O . VAL A 1 242 ? 9.744 7.935 -22.837 1.00 46.16 242 VAL A O 1
ATOM 1894 N N . GLY A 1 243 ? 11.339 9.350 -23.444 1.00 50.31 243 GLY A N 1
ATOM 1895 C CA . GLY A 1 243 ? 11.842 8.542 -24.563 1.00 50.31 243 GLY A CA 1
ATOM 1896 C C . GLY A 1 243 ? 13.362 8.391 -24.666 1.00 50.31 243 GLY A C 1
ATOM 1897 O O . GLY A 1 243 ? 13.798 7.676 -25.561 1.00 50.31 243 GLY A O 1
ATOM 1898 N N . ASP A 1 244 ? 14.140 9.018 -23.780 1.00 54.62 244 ASP A N 1
ATOM 1899 C CA . ASP A 1 244 ? 15.615 8.931 -23.725 1.00 54.62 244 ASP A CA 1
ATOM 1900 C C . ASP A 1 244 ? 16.042 8.396 -22.343 1.00 54.62 244 ASP A C 1
ATOM 1902 O O . ASP A 1 244 ? 16.727 9.048 -21.560 1.00 54.62 244 ASP A O 1
ATOM 1906 N N . LEU A 1 245 ? 15.484 7.239 -21.989 1.00 55.16 245 LEU A N 1
ATOM 1907 C CA . LEU A 1 245 ? 15.479 6.698 -20.634 1.00 55.16 245 LEU A CA 1
ATOM 1908 C C . LEU A 1 245 ? 16.789 5.975 -20.301 1.00 55.16 245 LEU A C 1
ATOM 1910 O O . LEU A 1 245 ? 16.884 4.754 -20.432 1.00 55.16 245 LEU A O 1
ATOM 1914 N N . ASP A 1 246 ? 17.787 6.731 -19.862 1.00 72.38 246 ASP A N 1
ATOM 1915 C CA . ASP A 1 246 ? 18.922 6.160 -19.145 1.00 72.38 246 ASP A CA 1
ATOM 1916 C C . ASP A 1 246 ? 18.507 5.987 -17.669 1.00 72.38 246 ASP A C 1
ATOM 1918 O O . ASP A 1 246 ? 18.146 6.980 -17.022 1.00 72.38 246 ASP A O 1
ATOM 1922 N N . PRO A 1 247 ? 18.489 4.755 -17.121 1.00 81.56 247 PRO A N 1
ATOM 1923 C CA . PRO A 1 247 ? 18.163 4.548 -15.716 1.00 81.56 247 PRO A CA 1
ATOM 1924 C C . PRO A 1 247 ? 19.136 5.322 -14.826 1.00 81.56 247 PRO A C 1
ATOM 1926 O O . PRO A 1 247 ? 20.262 5.604 -15.206 1.00 81.56 247 PRO A O 1
ATOM 1929 N N . THR A 1 248 ? 18.697 5.676 -13.624 1.00 89.25 248 THR A N 1
ATOM 1930 C CA . THR A 1 248 ? 19.579 6.253 -12.593 1.00 89.25 248 THR A CA 1
ATOM 1931 C C . THR A 1 248 ? 20.124 5.194 -11.651 1.00 89.25 248 THR A C 1
ATOM 1933 O O . THR A 1 248 ? 21.114 5.428 -10.978 1.00 89.25 248 THR A O 1
ATOM 1936 N N . GLU A 1 249 ? 19.453 4.048 -11.564 1.00 92.31 249 GLU A N 1
ATOM 1937 C CA . GLU A 1 249 ? 19.885 2.912 -10.766 1.00 92.31 249 GLU A CA 1
ATOM 1938 C C . GLU A 1 249 ? 19.434 1.622 -11.460 1.00 92.31 249 GLU A C 1
ATOM 1940 O O . GLU A 1 249 ? 18.262 1.484 -11.817 1.00 92.31 249 GLU A O 1
ATOM 1945 N N . ILE A 1 250 ? 20.344 0.665 -11.616 1.00 93.94 250 ILE A N 1
ATOM 1946 C CA . ILE A 1 250 ? 20.048 -0.686 -12.092 1.00 93.94 250 ILE A CA 1
ATOM 1947 C C . ILE A 1 250 ? 20.307 -1.655 -10.949 1.00 93.94 250 ILE A C 1
ATOM 1949 O O . ILE A 1 250 ? 21.337 -1.618 -10.273 1.00 93.94 250 ILE A O 1
ATOM 1953 N N . ARG A 1 251 ? 19.365 -2.567 -10.736 1.00 96.62 251 ARG A N 1
ATOM 1954 C CA . ARG A 1 251 ? 19.533 -3.680 -9.805 1.00 96.62 251 ARG A CA 1
ATOM 1955 C C . ARG A 1 251 ? 19.382 -4.990 -10.544 1.00 96.62 251 ARG A C 1
ATOM 1957 O O . ARG A 1 251 ? 18.462 -5.129 -11.347 1.00 96.62 251 ARG A O 1
ATOM 1964 N N . THR A 1 252 ? 20.227 -5.961 -10.228 1.00 96.31 252 THR A N 1
ATOM 1965 C CA . THR A 1 252 ? 20.115 -7.325 -10.759 1.00 96.31 252 THR A CA 1
ATOM 1966 C C . THR A 1 252 ? 20.056 -8.344 -9.633 1.00 96.31 252 THR A C 1
ATOM 1968 O O . THR A 1 252 ? 20.575 -8.103 -8.542 1.00 96.31 252 THR A O 1
ATOM 1971 N N . TRP A 1 253 ? 19.395 -9.472 -9.886 1.00 97.25 253 TRP A N 1
ATOM 1972 C CA . TRP A 1 253 ? 19.238 -10.567 -8.929 1.00 97.25 253 TRP A CA 1
ATOM 1973 C C . TRP A 1 253 ? 19.683 -11.883 -9.551 1.00 97.25 253 TRP A C 1
ATOM 1975 O O . TRP A 1 253 ? 19.241 -12.231 -10.644 1.00 97.25 253 TRP A O 1
ATOM 1985 N N . ASP A 1 254 ? 20.455 -12.648 -8.785 1.00 95.75 254 ASP A N 1
ATOM 1986 C CA . ASP A 1 254 ? 20.824 -14.021 -9.101 1.00 95.75 254 ASP A CA 1
ATOM 1987 C C . ASP A 1 254 ? 20.194 -15.003 -8.113 1.00 95.75 254 ASP A C 1
ATOM 1989 O O . ASP A 1 254 ? 20.009 -14.729 -6.917 1.00 95.75 254 ASP A O 1
ATOM 1993 N N . TYR A 1 255 ? 19.898 -16.190 -8.630 1.00 94.69 255 TYR A N 1
ATOM 1994 C CA . TYR A 1 255 ? 19.236 -17.267 -7.909 1.00 94.69 255 TYR A CA 1
ATOM 1995 C C . TYR A 1 255 ? 20.053 -18.555 -8.004 1.00 94.69 255 TYR A C 1
ATOM 1997 O O . TYR A 1 255 ? 20.734 -18.795 -9.002 1.00 94.69 255 TYR A O 1
ATOM 2005 N N . ASP A 1 256 ? 19.988 -19.387 -6.966 1.00 93.06 256 ASP A N 1
ATOM 2006 C 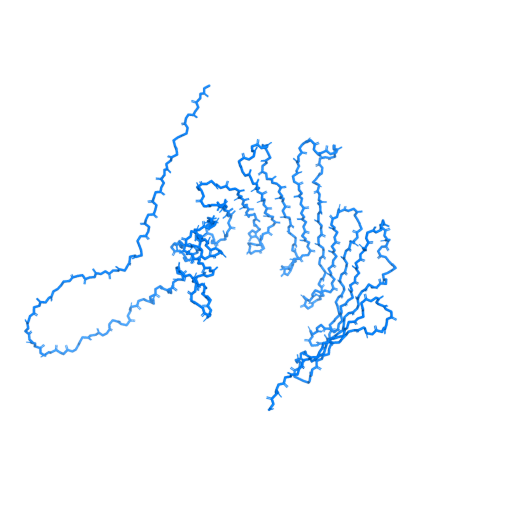CA . ASP A 1 256 ? 20.542 -20.740 -7.025 1.00 93.06 256 ASP A CA 1
ATOM 2007 C C . ASP A 1 256 ? 19.638 -21.709 -7.808 1.00 93.06 256 ASP A C 1
ATOM 2009 O O . ASP A 1 256 ? 18.559 -21.358 -8.291 1.00 93.06 256 ASP A O 1
ATOM 2013 N N . ASP A 1 257 ? 20.079 -22.960 -7.925 1.00 92.94 257 ASP A N 1
ATOM 2014 C CA . ASP A 1 257 ? 19.356 -24.041 -8.602 1.00 92.94 257 ASP A CA 1
ATOM 2015 C C . ASP A 1 257 ? 18.027 -24.420 -7.925 1.00 92.94 257 ASP A C 1
ATOM 2017 O O . ASP A 1 257 ? 17.172 -25.061 -8.539 1.00 92.94 257 ASP A O 1
ATOM 2021 N N . GLN A 1 258 ? 17.828 -23.997 -6.677 1.00 92.31 258 GLN A N 1
ATOM 2022 C CA . GLN A 1 258 ? 16.582 -24.150 -5.930 1.00 92.31 258 GLN A CA 1
ATOM 2023 C C . GLN A 1 258 ? 15.664 -22.926 -6.075 1.00 92.31 258 GLN A C 1
ATOM 2025 O O . GLN A 1 258 ? 14.551 -22.924 -5.544 1.00 92.31 258 GLN A O 1
ATOM 2030 N N . GLY A 1 259 ? 16.099 -21.886 -6.792 1.00 91.25 259 GLY A N 1
ATOM 2031 C CA . GLY A 1 259 ? 15.359 -20.643 -6.980 1.00 91.25 259 GLY A CA 1
ATOM 2032 C C . GLY A 1 259 ? 15.400 -19.704 -5.773 1.00 91.25 259 GLY A C 1
ATOM 2033 O O . GLY A 1 259 ? 14.554 -18.812 -5.668 1.00 91.25 259 GLY A O 1
ATOM 2034 N N . ARG A 1 260 ? 16.346 -19.889 -4.845 1.00 91.00 260 ARG A N 1
ATOM 2035 C CA . ARG A 1 260 ? 16.572 -18.981 -3.713 1.00 91.00 260 ARG A CA 1
ATOM 2036 C C . ARG A 1 260 ? 17.448 -17.818 -4.174 1.00 91.00 260 ARG A C 1
ATOM 2038 O O . ARG A 1 260 ? 18.423 -18.015 -4.885 1.00 91.00 260 ARG A O 1
ATOM 2045 N N . HIS A 1 261 ? 17.098 -16.601 -3.767 1.00 91.06 261 HIS A N 1
ATOM 2046 C CA . HIS A 1 261 ? 17.845 -15.387 -4.111 1.00 91.06 261 HIS A CA 1
ATOM 2047 C C . HIS A 1 261 ? 19.193 -15.353 -3.381 1.00 91.06 261 HIS A C 1
ATOM 2049 O O . HIS A 1 261 ? 19.208 -15.160 -2.166 1.00 91.06 261 HIS A O 1
ATOM 2055 N N . VAL A 1 262 ? 20.300 -15.501 -4.109 1.00 94.19 262 VAL A N 1
ATOM 2056 C CA . VAL A 1 262 ? 21.653 -15.604 -3.531 1.00 94.19 262 VAL A CA 1
ATOM 2057 C C . VAL A 1 262 ? 22.474 -14.328 -3.653 1.00 94.19 262 VAL A C 1
ATOM 2059 O O . VAL A 1 262 ? 23.357 -14.099 -2.826 1.00 94.19 262 VAL A O 1
ATOM 2062 N N . GLN A 1 263 ? 22.194 -13.481 -4.641 1.00 94.81 263 GLN A N 1
ATOM 2063 C CA . GLN A 1 263 ? 22.956 -12.257 -4.854 1.00 94.81 263 GLN A CA 1
ATOM 2064 C C . GLN A 1 263 ? 22.086 -11.168 -5.472 1.00 94.81 263 GLN A C 1
ATOM 2066 O O . GLN A 1 263 ? 21.274 -11.438 -6.353 1.00 94.81 263 GLN A O 1
ATOM 2071 N N . ARG A 1 264 ? 22.301 -9.933 -5.018 1.00 95.38 264 ARG A N 1
ATOM 2072 C CA . ARG A 1 264 ? 21.766 -8.719 -5.625 1.00 95.38 264 ARG A CA 1
ATOM 2073 C C . ARG A 1 264 ? 22.893 -7.732 -5.878 1.00 95.38 264 ARG A C 1
ATOM 2075 O O . ARG A 1 264 ? 23.657 -7.442 -4.958 1.00 95.38 264 ARG A O 1
ATOM 2082 N N . LEU A 1 265 ? 22.974 -7.203 -7.091 1.00 94.56 265 LEU A N 1
ATOM 2083 C CA . LEU A 1 265 ? 23.947 -6.182 -7.478 1.00 94.56 265 LEU A CA 1
ATOM 2084 C C . LEU A 1 265 ? 23.233 -4.846 -7.687 1.00 94.56 265 LEU A C 1
ATOM 2086 O O . LEU A 1 265 ? 22.080 -4.828 -8.118 1.00 94.56 265 LEU A O 1
ATOM 2090 N N . PHE A 1 266 ? 23.907 -3.748 -7.358 1.00 94.50 266 PHE A N 1
ATOM 2091 C CA . PHE A 1 266 ? 23.409 -2.387 -7.521 1.00 94.50 266 PHE A CA 1
ATOM 2092 C C . PHE A 1 266 ? 24.432 -1.569 -8.294 1.00 94.50 266 PHE A C 1
ATOM 2094 O O . PHE A 1 266 ? 25.598 -1.507 -7.909 1.00 94.50 266 PHE A O 1
ATOM 2101 N N . ASP A 1 267 ? 23.965 -0.944 -9.357 1.00 94.38 267 ASP A N 1
ATOM 2102 C CA . ASP A 1 267 ? 24.647 0.083 -10.128 1.00 94.38 267 ASP A CA 1
ATOM 2103 C C . ASP A 1 267 ? 23.851 1.368 -9.865 1.00 94.38 267 ASP A C 1
ATOM 2105 O O . ASP A 1 267 ? 22.705 1.486 -10.300 1.00 94.38 267 ASP A O 1
ATOM 2109 N N . ARG A 1 268 ? 24.364 2.236 -8.986 1.00 90.62 268 ARG A N 1
ATOM 2110 C CA . ARG A 1 268 ? 23.616 3.363 -8.396 1.00 90.62 268 ARG A CA 1
ATOM 2111 C C . ARG A 1 268 ? 23.686 4.630 -9.237 1.00 90.62 268 ARG A C 1
ATOM 2113 O O . ARG A 1 268 ? 23.009 5.596 -8.881 1.00 90.62 268 ARG A O 1
ATOM 2120 N N . ASP A 1 269 ? 24.523 4.646 -10.264 1.00 89.81 269 ASP A N 1
ATOM 2121 C CA . ASP A 1 269 ? 24.625 5.731 -11.235 1.00 89.81 269 ASP A CA 1
ATOM 2122 C C . ASP A 1 269 ? 24.403 5.270 -12.685 1.00 89.81 269 ASP A C 1
ATOM 2124 O O . ASP A 1 269 ? 24.454 6.097 -13.598 1.00 89.81 269 ASP A O 1
ATOM 2128 N N . ALA A 1 270 ? 24.066 3.989 -12.868 1.00 88.94 270 ALA A N 1
ATOM 2129 C CA . ALA A 1 270 ? 23.779 3.334 -14.136 1.00 88.94 270 ALA A CA 1
ATOM 2130 C C . ALA A 1 270 ? 24.921 3.442 -15.159 1.00 88.94 270 ALA A C 1
ATOM 2132 O O . ALA A 1 270 ? 24.680 3.502 -16.369 1.00 88.94 270 ALA A O 1
ATOM 2133 N N . ASP A 1 271 ? 26.172 3.469 -14.695 1.00 89.81 271 ASP A N 1
ATOM 2134 C CA . ASP A 1 271 ? 27.347 3.551 -15.565 1.00 89.81 271 ASP A CA 1
ATOM 2135 C C . ASP A 1 271 ? 27.764 2.186 -16.163 1.00 89.81 271 ASP A C 1
ATOM 2137 O O . ASP A 1 271 ? 28.682 2.100 -16.993 1.00 89.81 271 ASP A O 1
ATOM 2141 N N . GLY A 1 272 ? 27.053 1.116 -15.790 1.00 90.50 272 GLY A N 1
ATOM 2142 C CA . GLY A 1 272 ? 27.315 -0.265 -16.178 1.00 90.50 272 GLY A CA 1
ATOM 2143 C C . GLY A 1 272 ? 28.289 -0.993 -15.248 1.00 90.50 272 GLY A C 1
ATOM 2144 O O . GLY A 1 272 ? 28.680 -2.130 -15.548 1.00 90.50 272 GLY A O 1
ATOM 2145 N N . ILE A 1 273 ? 28.709 -0.371 -14.145 1.00 90.81 273 ILE A N 1
ATOM 2146 C CA . ILE A 1 273 ? 29.597 -0.927 -13.129 1.00 90.81 273 ILE A CA 1
ATOM 2147 C C . ILE A 1 273 ? 28.834 -1.022 -11.807 1.00 90.81 273 ILE A C 1
ATOM 2149 O O . ILE A 1 273 ? 28.350 -0.050 -11.249 1.00 90.81 273 ILE A O 1
ATOM 2153 N N . PHE A 1 274 ? 28.768 -2.227 -11.241 1.00 92.56 274 PHE A N 1
ATOM 2154 C CA . PHE A 1 274 ? 28.118 -2.411 -9.947 1.00 92.56 274 PHE A CA 1
ATOM 2155 C C . PHE A 1 274 ? 28.942 -1.798 -8.808 1.00 92.56 274 PHE A C 1
ATOM 2157 O O . PHE A 1 274 ? 30.036 -2.276 -8.487 1.00 92.56 274 PHE A O 1
ATOM 2164 N N . ASP A 1 275 ? 28.370 -0.791 -8.157 1.00 91.75 275 ASP A N 1
ATOM 2165 C CA . ASP A 1 275 ? 28.902 -0.138 -6.961 1.00 91.75 275 ASP A CA 1
ATOM 2166 C C . ASP A 1 275 ? 28.799 -1.012 -5.715 1.00 91.75 275 ASP A C 1
ATOM 2168 O O . ASP A 1 275 ? 29.641 -0.968 -4.812 1.00 91.75 275 ASP A O 1
ATOM 2172 N N . GLU A 1 276 ? 27.716 -1.781 -5.629 1.00 93.94 276 GLU A N 1
ATOM 2173 C CA . GLU A 1 276 ? 27.341 -2.494 -4.421 1.00 93.94 276 GLU A CA 1
ATOM 2174 C C . GLU A 1 276 ? 26.817 -3.890 -4.743 1.00 93.94 276 GLU A C 1
ATOM 2176 O O . GLU A 1 276 ? 26.206 -4.158 -5.777 1.00 93.94 276 GLU A O 1
ATOM 2181 N N . ARG A 1 277 ? 27.071 -4.807 -3.813 1.00 95.25 277 ARG A N 1
ATOM 2182 C CA . ARG A 1 277 ? 26.633 -6.193 -3.882 1.00 95.25 277 ARG A CA 1
ATOM 2183 C C . ARG A 1 277 ? 26.153 -6.647 -2.513 1.00 95.25 277 ARG A C 1
ATOM 2185 O O . ARG A 1 277 ? 26.882 -6.537 -1.529 1.00 95.25 277 ARG A O 1
ATOM 2192 N N . GLU A 1 278 ? 24.969 -7.241 -2.486 1.00 93.50 278 GLU A N 1
ATOM 2193 C CA . GLU A 1 278 ? 24.410 -7.980 -1.359 1.00 93.50 278 GLU A CA 1
ATOM 2194 C C . GLU A 1 278 ? 24.458 -9.478 -1.673 1.00 93.50 278 GLU A C 1
ATOM 2196 O O . GLU A 1 278 ? 23.965 -9.909 -2.712 1.00 93.50 278 GLU A O 1
ATOM 2201 N N . GLU A 1 279 ? 25.020 -10.282 -0.771 1.00 94.06 279 GLU A N 1
ATOM 2202 C CA . GLU A 1 279 ? 25.051 -11.744 -0.890 1.00 94.06 279 GLU A CA 1
ATOM 2203 C C . GLU A 1 279 ? 24.258 -12.389 0.245 1.00 94.06 279 GLU A C 1
ATOM 2205 O O . GLU A 1 279 ? 24.285 -11.935 1.393 1.00 94.06 279 GLU A O 1
ATOM 2210 N N . ARG A 1 280 ? 23.557 -13.475 -0.080 1.00 89.19 280 ARG A N 1
ATOM 2211 C CA . ARG A 1 280 ? 22.793 -14.288 0.863 1.00 89.19 280 ARG A CA 1
ATOM 2212 C C . ARG A 1 280 ? 23.298 -15.716 0.799 1.00 89.19 280 ARG A C 1
ATOM 2214 O O . ARG A 1 280 ? 23.213 -16.373 -0.232 1.00 89.19 280 ARG A O 1
ATOM 2221 N N . ILE A 1 281 ? 23.811 -16.186 1.929 1.00 88.31 281 ILE A N 1
ATOM 2222 C CA . ILE A 1 281 ? 24.297 -17.553 2.089 1.00 88.31 281 ILE A CA 1
ATOM 2223 C C . ILE A 1 281 ? 23.237 -18.316 2.872 1.00 88.31 281 ILE A C 1
ATOM 2225 O O . ILE A 1 281 ? 22.910 -17.958 4.005 1.00 88.31 281 ILE A O 1
ATOM 2229 N N . TYR A 1 282 ? 22.684 -19.344 2.242 1.00 79.38 282 TYR A N 1
ATOM 2230 C CA . TYR A 1 282 ? 21.779 -20.289 2.880 1.00 79.38 282 TYR A CA 1
ATOM 2231 C C . TYR A 1 282 ? 22.577 -21.528 3.288 1.00 79.38 282 TYR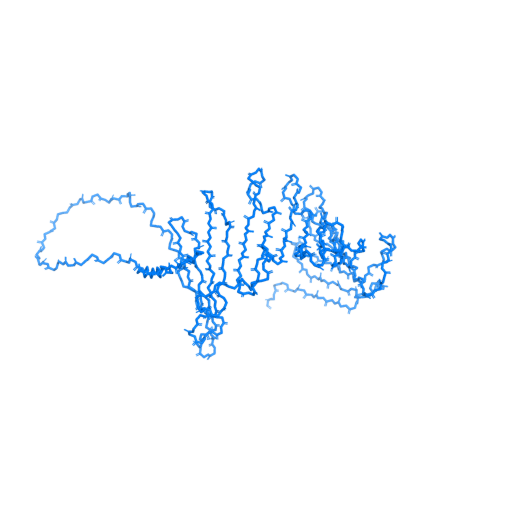 A C 1
ATOM 2233 O O . TYR A 1 282 ? 23.483 -21.933 2.565 1.00 79.38 282 TYR A O 1
ATOM 2241 N N . ASP A 1 283 ? 22.228 -22.102 4.439 1.00 70.44 283 ASP A N 1
ATOM 2242 C CA . ASP A 1 283 ? 22.835 -23.311 5.010 1.00 70.44 283 ASP A CA 1
ATOM 2243 C C . ASP A 1 283 ? 24.277 -23.119 5.528 1.00 70.44 283 ASP A C 1
ATOM 2245 O O . ASP A 1 283 ? 25.257 -23.604 4.967 1.00 70.44 283 ASP A O 1
ATOM 2249 N N . CYS A 1 284 ? 24.399 -22.411 6.658 1.00 52.41 284 CYS A N 1
ATOM 2250 C CA . CYS A 1 284 ? 25.617 -22.408 7.469 1.00 52.41 284 CYS A CA 1
ATOM 2251 C C . CYS A 1 284 ? 25.685 -23.715 8.280 1.00 52.41 284 CYS A C 1
ATOM 2253 O O . CYS A 1 284 ? 24.958 -23.848 9.267 1.00 52.41 284 CYS A O 1
ATOM 2255 N N . GLU A 1 285 ? 26.523 -24.669 7.867 1.00 46.25 285 GLU A N 1
ATOM 2256 C CA . GLU A 1 285 ? 26.950 -25.781 8.738 1.00 46.25 285 GLU A CA 1
ATOM 2257 C C . GLU A 1 285 ? 27.855 -25.302 9.885 1.00 46.25 285 GLU A C 1
ATOM 2259 O O . GLU A 1 285 ? 28.705 -24.406 9.655 1.00 46.25 285 GLU A O 1
#